Protein AF-0000000079912144 (afdb_homodimer)

Sequence (250 aa):
MKKFLPALVVDVVLVVVFCAIGRRSHDEATALTGLAITAWPFLSGLAVGWVATVALYRDKFDAALIVPTGLLVWFSTLVVGMLLRVVSGQGTAFSFILVAGTVLAVFLLGWRAVARAVTKVRTPSMKKFLPALVVDVVLVVVFCAIGRRSHDEATALTGLAITAWPFLSGLAVGWVATVALYRDKFDAALIVPTGLLVWFSTLVVGMLLRVVSGQGTAFSFILVAGTVLAVFLLGWRAVARAVTKVRTPS

Organism: NCBI:txid1990687

pLDDT: mean 88.09, std 10.48, range [41.75, 98.5]

Structure (mmCIF, N/CA/C/O backbone):
data_AF-0000000079912144-model_v1
#
loop_
_entity.id
_entity.type
_entity.pdbx_description
1 polymer 'DUF3054 domain-containing protein'
#
loop_
_atom_site.group_PDB
_atom_site.id
_atom_site.type_symbol
_atom_site.label_atom_id
_atom_site.label_alt_id
_atom_site.label_comp_id
_atom_site.label_asym_id
_atom_site.label_entity_id
_atom_site.label_seq_id
_atom_site.pdbx_PDB_ins_code
_atom_site.Cartn_x
_atom_site.Cartn_y
_atom_site.Cartn_z
_atom_site.occupancy
_atom_site.B_iso_or_equiv
_atom_site.auth_seq_id
_atom_site.auth_comp_id
_atom_site.auth_asym_id
_atom_site.auth_atom_id
_atom_site.pdbx_PDB_model_num
ATOM 1 N N . MET A 1 1 ? -16.703 37.125 1.871 1 41.75 1 MET A N 1
ATOM 2 C CA . MET A 1 1 ? -16.703 35.906 2.66 1 41.75 1 MET A CA 1
ATOM 3 C C . MET A 1 1 ? -15.445 35.094 2.418 1 41.75 1 MET A C 1
ATOM 5 O O . MET A 1 1 ? -14.688 34.812 3.354 1 41.75 1 MET A O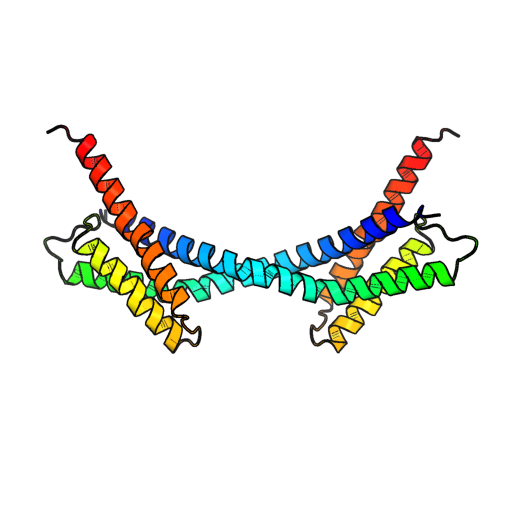 1
ATOM 9 N N . LYS A 1 2 ? -15.289 33.938 1.286 1 59 2 LYS A N 1
ATOM 10 C CA . LYS A 1 2 ? -14.75 32.594 1.516 1 59 2 LYS A CA 1
ATOM 11 C C . LYS A 1 2 ? -13.242 32.562 1.244 1 59 2 LYS A C 1
ATOM 13 O O . LYS A 1 2 ? -12.805 32.062 0.211 1 59 2 LYS A O 1
ATOM 18 N N . LYS A 1 3 ? -12.641 33.688 1.616 1 75.81 3 LYS A N 1
ATOM 19 C CA . LYS A 1 3 ? -11.258 34.062 1.374 1 75.81 3 LYS A CA 1
ATOM 20 C C . LYS A 1 3 ? -10.289 33.062 2.02 1 75.81 3 LYS A C 1
ATOM 22 O O . LYS A 1 3 ? -9.125 33 1.631 1 75.81 3 LYS A O 1
ATOM 27 N N . PHE A 1 4 ? -10.82 32.375 3.008 1 87.81 4 PHE A N 1
ATOM 28 C CA . PHE A 1 4 ? -9.898 31.5 3.732 1 87.81 4 PHE A CA 1
ATOM 29 C C . PHE A 1 4 ? -9.984 30.062 3.223 1 87.81 4 PHE A C 1
ATOM 31 O O . PHE A 1 4 ? -9.141 29.234 3.545 1 87.81 4 PHE A O 1
ATOM 38 N N . LEU A 1 5 ? -11.008 29.75 2.352 1 85.06 5 LEU A N 1
ATOM 39 C CA . LEU A 1 5 ? -11.281 28.391 1.9 1 85.06 5 LEU A CA 1
ATOM 40 C C . LEU A 1 5 ? -10.07 27.797 1.191 1 85.06 5 LEU A C 1
ATOM 42 O O . LEU A 1 5 ? -9.703 26.656 1.438 1 85.06 5 LEU A O 1
ATOM 46 N N . PRO A 1 6 ? -9.383 28.562 0.316 1 84.88 6 PRO A N 1
ATOM 47 C CA . PRO A 1 6 ? -8.195 27.984 -0.326 1 84.88 6 PRO A CA 1
ATOM 48 C C . PRO A 1 6 ? -7.117 27.594 0.678 1 84.88 6 PRO A C 1
ATOM 50 O O . PRO A 1 6 ? -6.48 26.547 0.521 1 84.88 6 PRO A O 1
ATOM 53 N N . ALA A 1 7 ? -6.91 28.391 1.647 1 90.38 7 ALA A N 1
ATOM 54 C CA . ALA A 1 7 ? -5.922 28.078 2.68 1 90.38 7 ALA A CA 1
ATOM 55 C C . ALA A 1 7 ? -6.297 26.812 3.438 1 90.38 7 ALA A C 1
ATOM 57 O O . ALA A 1 7 ? -5.438 25.984 3.742 1 90.38 7 ALA A O 1
ATOM 58 N N . LEU A 1 8 ? -7.598 26.672 3.729 1 89.44 8 LEU A N 1
ATOM 59 C CA . LEU A 1 8 ? -8.086 25.484 4.414 1 89.44 8 LEU A CA 1
ATOM 60 C C . LEU A 1 8 ? -7.875 24.234 3.557 1 89.44 8 LEU A C 1
ATOM 62 O O . LEU A 1 8 ? -7.422 23.203 4.055 1 89.44 8 LEU A O 1
ATOM 66 N N . VAL A 1 9 ? -8.18 24.344 2.301 1 86.81 9 VAL A N 1
ATOM 67 C CA . VAL A 1 9 ? -8.023 23.234 1.372 1 86.81 9 VAL A CA 1
ATOM 68 C C . VAL A 1 9 ? -6.555 22.844 1.27 1 86.81 9 VAL A C 1
ATOM 70 O O . VAL A 1 9 ? -6.219 21.656 1.289 1 86.81 9 VAL A O 1
ATOM 73 N N . VAL A 1 10 ? -5.621 23.828 1.191 1 89.38 10 VAL A N 1
ATOM 74 C CA . VAL A 1 10 ? -4.188 23.547 1.117 1 89.38 10 VAL A CA 1
ATOM 75 C C . VAL A 1 10 ? -3.734 22.828 2.381 1 89.38 10 VAL A C 1
ATOM 77 O O . VAL A 1 10 ? -3.006 21.828 2.303 1 89.38 10 VAL A O 1
ATOM 80 N N . ASP A 1 11 ? -4.207 23.297 3.518 1 95.06 11 ASP A N 1
ATOM 81 C CA . ASP A 1 11 ? -3.852 22.641 4.773 1 95.06 11 ASP A CA 1
ATOM 82 C C . ASP A 1 11 ? -4.328 21.203 4.797 1 95.06 11 ASP A C 1
ATOM 84 O O . ASP A 1 11 ? -3.576 20.297 5.176 1 95.06 11 ASP A O 1
ATOM 88 N N . VAL A 1 12 ? -5.617 20.906 4.336 1 93.38 12 VAL A N 1
ATOM 89 C CA . VAL A 1 12 ? -6.191 19.562 4.344 1 93.38 12 VAL A CA 1
ATOM 90 C C . VAL A 1 12 ? -5.395 18.656 3.406 1 93.38 12 VAL A C 1
ATOM 92 O O . VAL A 1 12 ? -5.016 17.547 3.781 1 93.38 12 VAL A O 1
ATOM 95 N N . VAL A 1 13 ? -5.055 19.109 2.242 1 91.31 13 VAL A N 1
ATOM 96 C CA . VAL A 1 13 ? -4.324 18.344 1.247 1 91.31 13 VAL A CA 1
ATOM 97 C C . VAL A 1 13 ? -2.93 18 1.773 1 91.31 13 VAL A C 1
ATOM 99 O O . VAL A 1 13 ? -2.475 16.859 1.659 1 91.31 13 VAL A O 1
ATOM 102 N N . LEU A 1 14 ? -2.254 18.969 2.424 1 94 14 LEU A N 1
ATOM 103 C CA . LEU A 1 14 ? -0.891 18.766 2.9 1 94 14 LEU A CA 1
ATOM 104 C C . LEU A 1 14 ? -0.865 17.797 4.074 1 94 14 LEU A C 1
ATOM 106 O O . LEU A 1 14 ? 0.07 17 4.203 1 94 14 LEU A O 1
ATOM 110 N N . VAL A 1 15 ? -1.905 17.828 4.883 1 95.69 15 VAL A N 1
ATOM 111 C CA . VAL A 1 15 ? -1.995 16.859 5.977 1 95.69 15 VAL A CA 1
ATOM 112 C C . VAL A 1 15 ? -2.246 15.469 5.414 1 95.69 15 VAL A C 1
ATOM 114 O O . VAL A 1 15 ? -1.659 14.492 5.879 1 95.69 15 VAL A O 1
ATOM 117 N N . VAL A 1 16 ? -3.117 15.367 4.371 1 90.69 16 VAL A N 1
ATOM 118 C CA . VAL A 1 16 ? -3.385 14.078 3.742 1 90.69 16 VAL A CA 1
ATOM 119 C C . VAL A 1 16 ? -2.121 13.562 3.055 1 90.69 16 VAL A C 1
ATOM 121 O O . VAL A 1 16 ? -1.796 12.383 3.141 1 90.69 16 VAL A O 1
ATOM 124 N N . VAL A 1 17 ? -1.327 14.469 2.443 1 87.44 17 VAL A N 1
ATOM 125 C CA . VAL A 1 17 ? -0.074 14.102 1.794 1 87.44 17 VAL A CA 1
ATOM 126 C C . VAL A 1 17 ? 0.925 13.609 2.84 1 87.44 17 VAL A C 1
ATOM 128 O O . VAL A 1 17 ? 1.619 12.609 2.623 1 87.44 17 VAL A O 1
ATOM 131 N N . PHE A 1 18 ? 1.005 14.289 3.955 1 94.06 18 PHE A N 1
ATOM 132 C CA . PHE A 1 18 ? 1.841 13.867 5.07 1 94.06 18 PHE A CA 1
ATOM 133 C C . PHE A 1 18 ? 1.492 12.445 5.496 1 94.06 18 PHE A C 1
ATOM 135 O O . PHE A 1 18 ? 2.379 11.602 5.645 1 94.06 18 PHE A O 1
ATOM 142 N N . CYS A 1 19 ? 0.147 12.18 5.66 1 92.12 19 CYS A N 1
ATOM 143 C CA . CYS A 1 19 ? -0.299 10.867 6.109 1 92.12 19 CYS A CA 1
ATOM 144 C C . CYS A 1 19 ? -0.033 9.805 5.043 1 92.12 19 CYS A C 1
ATOM 146 O O . CYS A 1 19 ? 0.352 8.68 5.367 1 92.12 19 CYS A O 1
ATOM 148 N N . ALA A 1 20 ? -0.217 10.188 3.777 1 86.06 20 ALA A N 1
ATOM 149 C CA . ALA A 1 20 ? 0.012 9.258 2.67 1 86.06 20 ALA A CA 1
ATOM 150 C C . ALA A 1 20 ? 1.486 8.883 2.566 1 86.06 20 ALA A C 1
ATOM 152 O O . ALA A 1 20 ? 1.823 7.703 2.424 1 86.06 20 ALA A O 1
ATOM 153 N N . ILE A 1 21 ? 2.414 9.914 2.688 1 83.06 21 ILE A N 1
ATOM 154 C CA . ILE A 1 21 ? 3.854 9.68 2.619 1 83.06 21 ILE A CA 1
ATOM 155 C C . ILE A 1 21 ? 4.297 8.836 3.812 1 83.06 21 ILE A C 1
ATOM 157 O O . ILE A 1 21 ? 5.09 7.906 3.662 1 83.06 21 ILE A O 1
ATOM 161 N N . GLY A 1 22 ? 3.807 9.266 4.949 1 82.5 22 GLY A N 1
ATOM 162 C CA . GLY A 1 22 ? 4.129 8.492 6.137 1 82.5 22 GLY A CA 1
ATOM 163 C C . GLY A 1 22 ? 3.736 7.031 6.031 1 82.5 22 GLY A C 1
ATOM 164 O O . GLY A 1 22 ? 4.52 6.145 6.371 1 82.5 22 GLY A O 1
ATOM 165 N N . ARG A 1 23 ? 2.525 6.758 5.484 1 80.12 23 ARG A N 1
ATOM 166 C CA . ARG A 1 23 ? 2.02 5.395 5.34 1 80.12 23 ARG A CA 1
ATOM 167 C C . ARG A 1 23 ? 2.803 4.629 4.277 1 80.12 23 ARG A C 1
ATOM 169 O O . ARG A 1 23 ? 3.1 3.443 4.453 1 80.12 23 ARG A O 1
ATOM 176 N N . ARG A 1 24 ? 3.127 5.344 3.188 1 71.44 24 ARG A N 1
ATOM 177 C CA . ARG A 1 24 ? 3.836 4.688 2.096 1 71.44 24 ARG A CA 1
ATOM 178 C C . ARG A 1 24 ? 5.172 4.125 2.568 1 71.44 24 ARG A C 1
ATOM 180 O O . ARG A 1 24 ? 5.551 3.014 2.197 1 71.44 24 ARG A O 1
ATOM 187 N N . SER A 1 25 ? 5.844 4.934 3.301 1 71 25 SER A N 1
ATOM 188 C CA . SER A 1 25 ? 7.113 4.449 3.832 1 71 25 SER A CA 1
ATOM 189 C C . SER A 1 25 ? 6.914 3.199 4.688 1 71 25 SER A C 1
ATOM 191 O O . SER A 1 25 ? 7.672 2.234 4.57 1 71 25 SER A O 1
ATOM 193 N N . HIS A 1 26 ? 5.895 3.27 5.41 1 67.94 26 HIS A N 1
ATOM 194 C CA . HIS A 1 26 ? 5.59 2.135 6.273 1 67.94 26 HIS A CA 1
ATOM 195 C C . HIS A 1 26 ? 4.906 1.017 5.496 1 67.94 26 HIS A C 1
ATOM 197 O O . HIS A 1 26 ? 5.184 -0.164 5.723 1 67.94 26 HIS A O 1
ATOM 203 N N . ASP A 1 27 ? 4.027 1.464 4.668 1 65.06 27 ASP A N 1
ATOM 204 C CA . ASP A 1 27 ? 3.279 0.513 3.852 1 65.06 27 ASP A CA 1
ATOM 205 C C . ASP A 1 27 ? 4.211 -0.265 2.924 1 65.06 27 ASP A C 1
ATOM 207 O O . ASP A 1 27 ? 4.016 -1.462 2.703 1 65.06 27 ASP A O 1
ATOM 211 N N . GLU A 1 28 ? 5.266 0.61 2.498 1 62.5 28 GLU A N 1
ATOM 212 C CA . GLU A 1 28 ? 6.195 -0.089 1.612 1 62.5 28 GLU A CA 1
ATOM 213 C C . GLU A 1 28 ? 6.816 -1.296 2.307 1 62.5 28 GLU A C 1
ATOM 215 O O . GLU A 1 28 ? 6.965 -2.359 1.702 1 62.5 28 GLU A O 1
ATOM 220 N N . ALA A 1 29 ? 7.234 -1.174 3.484 1 63.34 29 ALA A N 1
ATOM 221 C CA . ALA A 1 29 ? 7.789 -2.299 4.234 1 63.34 29 ALA A CA 1
ATOM 222 C C . ALA A 1 29 ? 6.742 -3.391 4.438 1 63.34 29 ALA A C 1
ATOM 224 O O . ALA A 1 29 ? 7.031 -4.578 4.27 1 63.34 29 ALA A O 1
ATOM 225 N N . THR A 1 30 ? 5.582 -2.908 4.766 1 67.94 30 THR A N 1
ATOM 226 C CA . THR A 1 30 ? 4.473 -3.83 4.98 1 67.94 30 THR A CA 1
ATOM 227 C C . THR A 1 30 ? 4.027 -4.457 3.664 1 67.94 30 THR A C 1
ATOM 229 O O . THR A 1 30 ? 3.664 -5.633 3.621 1 67.94 30 THR A O 1
ATOM 232 N N . ALA A 1 31 ? 4.25 -3.648 2.627 1 72.31 31 ALA A N 1
ATOM 233 C CA . ALA A 1 31 ? 3.871 -4.148 1.308 1 72.31 31 ALA A CA 1
ATOM 234 C C . ALA A 1 31 ? 4.758 -5.316 0.889 1 72.31 31 ALA A C 1
ATOM 236 O O . ALA A 1 31 ? 4.266 -6.32 0.362 1 72.31 31 ALA A O 1
ATOM 237 N N . LEU A 1 32 ? 6.098 -5.18 1.166 1 73 32 LEU A N 1
ATOM 238 C CA . LEU A 1 32 ? 7.02 -6.25 0.797 1 73 32 LEU A CA 1
ATOM 239 C C . LEU A 1 32 ? 6.773 -7.496 1.641 1 73 32 LEU A C 1
ATOM 241 O O . LEU A 1 32 ? 6.801 -8.617 1.123 1 73 32 LEU A O 1
ATOM 245 N N . THR A 1 33 ? 6.594 -7.305 2.904 1 79.12 33 THR A N 1
ATOM 246 C CA . THR A 1 33 ? 6.297 -8.422 3.791 1 79.12 33 THR A CA 1
ATOM 247 C C . THR A 1 33 ? 4.973 -9.078 3.408 1 79.12 33 THR A C 1
ATOM 249 O O . THR A 1 33 ? 4.867 -10.305 3.365 1 79.12 33 THR A O 1
ATOM 252 N N . GLY A 1 34 ? 3.963 -8.195 3.145 1 82.81 34 GLY A N 1
ATOM 253 C CA . GLY A 1 34 ? 2.678 -8.711 2.705 1 82.81 34 GLY A CA 1
ATOM 254 C C . GLY A 1 34 ? 2.76 -9.492 1.407 1 82.81 34 GLY A C 1
ATOM 255 O O . GLY A 1 34 ? 2.115 -10.531 1.259 1 82.81 34 GLY A O 1
ATOM 256 N N . LEU A 1 35 ? 3.592 -9.008 0.514 1 84.19 35 LEU A N 1
ATOM 257 C CA . LEU A 1 35 ? 3.779 -9.719 -0.746 1 84.19 35 LEU A CA 1
ATOM 258 C C . LEU A 1 35 ? 4.438 -11.07 -0.512 1 84.19 35 LEU A C 1
ATOM 260 O O . LEU A 1 35 ? 4.031 -12.078 -1.1 1 84.19 35 LEU A O 1
ATOM 264 N N . ALA A 1 36 ? 5.465 -11.094 0.323 1 85.75 36 ALA A N 1
ATOM 265 C CA . ALA A 1 36 ? 6.156 -12.344 0.635 1 85.75 36 ALA A CA 1
ATOM 266 C C . ALA A 1 36 ? 5.207 -13.352 1.278 1 85.75 36 ALA A C 1
ATOM 268 O O . ALA A 1 36 ? 5.242 -14.539 0.955 1 85.75 36 ALA A O 1
ATOM 269 N N . ILE A 1 37 ? 4.273 -12.844 2.1 1 87.5 37 ILE A N 1
ATOM 270 C CA . ILE A 1 37 ? 3.311 -13.688 2.797 1 87.5 37 ILE A CA 1
ATOM 271 C C . ILE A 1 37 ? 2.289 -14.234 1.804 1 87.5 37 ILE A C 1
ATOM 273 O O . ILE A 1 37 ? 1.906 -15.406 1.878 1 87.5 37 ILE A O 1
ATOM 277 N N . THR A 1 38 ? 1.908 -13.445 0.888 1 88.94 38 THR A N 1
ATOM 278 C CA . THR A 1 38 ? 0.937 -13.859 -0.118 1 88.94 38 THR A CA 1
ATOM 279 C C . THR A 1 38 ? 1.571 -14.82 -1.121 1 88.94 38 THR A C 1
ATOM 281 O O . THR A 1 38 ? 0.936 -15.781 -1.558 1 88.94 38 THR A O 1
ATOM 284 N N . ALA A 1 39 ? 2.85 -14.594 -1.384 1 91.31 39 ALA A N 1
ATOM 285 C CA . ALA A 1 39 ? 3.48 -15.273 -2.51 1 91.31 39 ALA A CA 1
ATOM 286 C C . ALA A 1 39 ? 4.008 -16.641 -2.094 1 91.31 39 ALA A C 1
ATOM 288 O O . ALA A 1 39 ? 4.043 -17.578 -2.904 1 91.31 39 ALA A O 1
ATOM 289 N N . TRP A 1 40 ? 4.398 -16.797 -0.812 1 92.44 40 TRP A N 1
ATOM 290 C CA . TRP A 1 40 ? 5.156 -17.984 -0.459 1 92.44 40 TRP A CA 1
ATOM 291 C C . TRP A 1 40 ? 4.312 -19.25 -0.655 1 92.44 40 TRP A C 1
ATOM 293 O O . TRP A 1 40 ? 4.82 -20.281 -1.106 1 92.44 40 TRP A O 1
ATOM 303 N N . PRO A 1 41 ? 3 -19.281 -0.381 1 94.12 41 PRO A N 1
ATOM 304 C CA . PRO A 1 41 ? 2.227 -20.5 -0.642 1 94.12 41 PRO A CA 1
ATOM 305 C C . PRO A 1 41 ? 2.219 -20.891 -2.117 1 94.12 41 PRO A C 1
ATOM 307 O O . PRO A 1 41 ? 2.42 -22.062 -2.453 1 94.12 41 PRO A O 1
ATOM 310 N N . PHE A 1 42 ? 2.039 -19.938 -2.963 1 96.06 42 PHE A N 1
ATOM 311 C CA . PHE A 1 42 ? 1.951 -20.188 -4.395 1 96.06 42 PHE A CA 1
ATOM 312 C C . PHE A 1 42 ? 3.32 -20.531 -4.969 1 96.06 42 PHE A C 1
ATOM 314 O O . PHE A 1 42 ? 3.43 -21.359 -5.879 1 96.06 42 PHE A O 1
ATOM 321 N N . LEU A 1 43 ? 4.383 -19.906 -4.434 1 95.94 43 LEU A N 1
ATOM 322 C CA . LEU A 1 43 ? 5.734 -20.25 -4.863 1 95.94 43 LEU A CA 1
ATOM 323 C C . LEU A 1 43 ? 6.102 -21.672 -4.438 1 95.94 43 LEU A C 1
ATOM 325 O O . LEU A 1 43 ? 6.793 -22.391 -5.168 1 95.94 43 LEU A O 1
ATOM 329 N N . SER A 1 44 ? 5.656 -22.078 -3.246 1 95.69 44 SER A N 1
ATOM 330 C CA . SER A 1 44 ? 5.828 -23.469 -2.812 1 95.69 44 SER A CA 1
ATOM 331 C C . SER A 1 44 ? 5.098 -24.422 -3.738 1 95.69 44 SER A C 1
ATOM 333 O O . SER A 1 44 ? 5.641 -25.469 -4.117 1 95.69 44 SER A O 1
ATOM 335 N N . GLY A 1 45 ? 3.844 -24.047 -4.094 1 97.81 45 GLY A N 1
ATOM 336 C CA . GLY A 1 45 ? 3.096 -24.875 -5.035 1 97.81 45 GLY A CA 1
ATOM 337 C C . GLY A 1 45 ? 3.762 -24.969 -6.398 1 97.81 45 GLY A C 1
ATOM 338 O O . GLY A 1 45 ? 3.758 -26.031 -7.02 1 97.81 45 GLY A O 1
ATOM 339 N N . LEU A 1 46 ? 4.281 -23.891 -6.832 1 97.12 46 LEU A N 1
ATOM 340 C CA . LEU A 1 46 ? 5.047 -23.844 -8.078 1 97.12 46 LEU A CA 1
ATOM 341 C C . LEU A 1 46 ? 6.238 -24.797 -8.008 1 97.12 46 LEU A C 1
ATOM 343 O O . LEU A 1 46 ? 6.477 -25.578 -8.938 1 97.12 46 LEU A O 1
ATOM 347 N N . ALA A 1 47 ? 7.004 -24.781 -6.867 1 94.69 47 ALA A N 1
ATOM 348 C CA . ALA A 1 47 ? 8.172 -25.641 -6.672 1 94.69 47 ALA A CA 1
ATOM 349 C C . ALA A 1 47 ? 7.773 -27.109 -6.703 1 94.69 47 ALA A C 1
ATOM 351 O O . ALA A 1 47 ? 8.43 -27.922 -7.359 1 94.69 47 ALA A O 1
ATOM 352 N N . VAL A 1 48 ? 6.676 -27.422 -6.059 1 95.75 48 VAL A N 1
ATOM 353 C CA . VAL A 1 48 ? 6.172 -28.797 -6.039 1 95.75 48 VAL A CA 1
ATOM 354 C C . VAL A 1 48 ? 5.809 -29.234 -7.453 1 95.75 48 VAL A C 1
ATOM 356 O O . VAL A 1 48 ? 6.121 -30.344 -7.863 1 95.75 48 VAL A O 1
ATOM 359 N N . GLY A 1 49 ? 5.137 -28.328 -8.211 1 96.62 49 GLY A N 1
ATOM 360 C CA . GLY A 1 49 ? 4.77 -28.641 -9.578 1 96.62 49 GLY A CA 1
ATOM 361 C C . GLY A 1 49 ? 5.965 -28.891 -10.477 1 96.62 49 GLY A C 1
ATOM 362 O O . GLY A 1 49 ? 5.965 -29.844 -11.266 1 96.62 49 GLY A O 1
ATOM 363 N N . TRP A 1 50 ? 6.93 -28.094 -10.359 1 94.88 50 TRP A N 1
ATOM 364 C CA . TRP A 1 50 ? 8.156 -28.25 -11.133 1 94.88 50 TRP A CA 1
ATOM 365 C C . TRP A 1 50 ? 8.867 -29.547 -10.766 1 94.88 50 TRP A C 1
ATOM 367 O O . TRP A 1 50 ? 9.281 -30.312 -11.648 1 94.88 50 TRP A O 1
ATOM 377 N N . VAL A 1 51 ? 9.008 -29.844 -9.477 1 94 51 VAL A N 1
ATOM 378 C CA . VAL A 1 51 ? 9.672 -31.062 -9.016 1 94 51 VAL A CA 1
ATOM 379 C C . VAL A 1 51 ? 8.891 -32.281 -9.477 1 94 51 VAL A C 1
ATOM 381 O O . VAL A 1 51 ? 9.484 -33.281 -9.938 1 94 51 VAL A O 1
ATOM 384 N N . ALA A 1 52 ? 7.559 -32.219 -9.375 1 94.5 52 ALA A N 1
ATOM 385 C CA . ALA A 1 52 ? 6.711 -33.312 -9.82 1 94.5 52 ALA A CA 1
ATOM 386 C C . ALA A 1 52 ? 6.871 -33.562 -11.32 1 94.5 52 ALA A C 1
ATOM 388 O O . ALA A 1 52 ? 6.957 -34.719 -11.758 1 94.5 52 ALA A O 1
ATOM 389 N N . THR A 1 53 ? 6.875 -32.469 -12.055 1 94.06 53 THR A N 1
ATOM 390 C CA . THR A 1 53 ? 6.988 -32.625 -13.508 1 94.06 53 THR A CA 1
ATOM 391 C C . THR A 1 53 ? 8.328 -33.219 -13.891 1 94.06 53 THR A C 1
ATOM 393 O O . THR A 1 53 ? 8.391 -34.125 -14.734 1 94.06 53 THR A O 1
ATOM 396 N N . VAL A 1 54 ? 9.445 -32.812 -13.242 1 92.25 54 VAL A N 1
ATOM 397 C CA . VAL A 1 54 ? 10.773 -33.344 -13.523 1 92.25 54 VAL A CA 1
ATOM 398 C C . VAL A 1 54 ? 10.852 -34.812 -13.102 1 92.25 54 VAL A C 1
ATOM 400 O O . VAL A 1 54 ? 11.414 -35.625 -13.82 1 92.25 54 VAL A O 1
ATOM 403 N N . ALA A 1 55 ? 10.234 -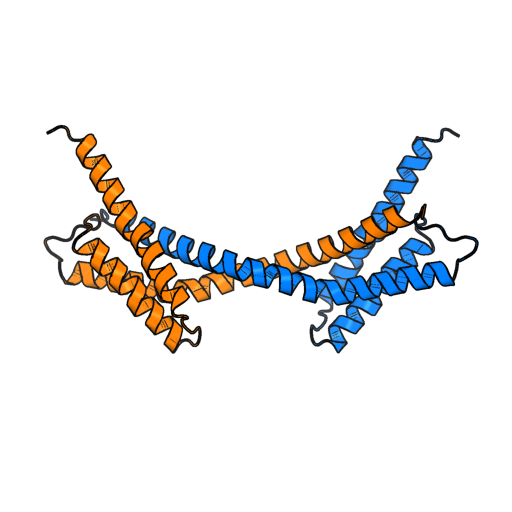35.125 -12.039 1 93.12 55 ALA A N 1
ATOM 404 C CA . ALA A 1 55 ? 10.258 -36.5 -11.516 1 93.12 55 ALA A CA 1
ATOM 405 C C . ALA A 1 55 ? 9.453 -37.438 -12.406 1 93.12 55 ALA A C 1
ATOM 407 O O . ALA A 1 55 ? 9.867 -38.562 -12.648 1 93.12 55 ALA A O 1
ATOM 408 N N . LEU A 1 56 ? 8.375 -36.969 -12.906 1 92.75 56 LEU A N 1
ATOM 409 C CA . LEU A 1 56 ? 7.445 -37.781 -13.656 1 92.75 56 LEU A CA 1
ATOM 410 C C . LEU A 1 56 ? 7.887 -37.906 -15.117 1 92.75 56 LEU A C 1
ATOM 412 O O . LEU A 1 56 ? 7.633 -38.938 -15.758 1 92.75 56 LEU A O 1
ATOM 416 N N . TYR A 1 57 ? 8.492 -36.906 -15.57 1 90.12 57 TYR A N 1
ATOM 417 C CA . TYR A 1 57 ? 8.82 -36.906 -16.984 1 90.12 57 TYR A CA 1
ATOM 418 C C . TYR A 1 57 ? 10.32 -36.719 -17.203 1 90.12 57 TYR A C 1
ATOM 420 O O . TYR A 1 57 ? 10.742 -36.094 -18.172 1 90.12 57 TYR A O 1
ATOM 428 N N . ARG A 1 58 ? 11.141 -37.281 -16.469 1 85.38 58 ARG A N 1
ATOM 429 C CA . ARG A 1 58 ? 12.586 -37.125 -16.391 1 85.38 58 ARG A CA 1
ATOM 430 C C . ARG A 1 58 ? 13.227 -37.219 -17.766 1 85.38 58 ARG A C 1
ATOM 432 O O . ARG A 1 58 ? 13.977 -36.312 -18.172 1 85.38 58 ARG A O 1
ATOM 439 N N . ASP A 1 59 ? 12.953 -38.25 -18.547 1 88.38 59 ASP A N 1
ATOM 440 C CA . ASP A 1 59 ? 13.641 -38.5 -19.797 1 88.38 59 ASP A CA 1
ATOM 441 C C . ASP A 1 59 ? 13.07 -37.656 -20.922 1 88.38 59 ASP A C 1
ATOM 443 O O . ASP A 1 59 ? 13.742 -37.406 -21.938 1 88.38 59 ASP A O 1
ATOM 447 N N . LYS A 1 60 ? 11.852 -37.188 -20.766 1 90.06 60 LYS A N 1
ATOM 448 C CA . LYS A 1 60 ? 11.195 -36.406 -21.812 1 90.06 60 LYS A CA 1
ATOM 449 C C . LYS A 1 60 ? 10.766 -35.031 -21.281 1 90.06 60 LYS A C 1
ATOM 451 O O . LYS A 1 60 ? 9.766 -34.5 -21.75 1 90.06 60 LYS A O 1
ATOM 456 N N . PHE A 1 61 ? 11.461 -34.625 -20.297 1 90 61 PHE A N 1
ATOM 457 C CA . PHE A 1 61 ? 11.062 -33.375 -19.672 1 90 61 PHE A CA 1
ATOM 458 C C . PHE A 1 61 ? 11.273 -32.188 -20.625 1 90 61 PHE A C 1
ATOM 460 O O . PHE A 1 61 ? 12.344 -32.062 -21.219 1 90 61 PHE A O 1
ATOM 467 N N . ASP A 1 62 ? 10.18 -31.422 -20.781 1 91.19 62 ASP A N 1
ATOM 468 C CA . ASP A 1 62 ? 10.195 -30.172 -21.531 1 91.19 62 ASP A CA 1
ATOM 469 C C . ASP A 1 62 ? 9.438 -29.062 -20.797 1 91.19 62 ASP A C 1
ATOM 471 O O . ASP A 1 62 ? 8.219 -29.141 -20.641 1 91.19 62 ASP A O 1
ATOM 475 N N . ALA A 1 63 ? 10.172 -28.109 -20.391 1 91.94 63 ALA A N 1
ATOM 476 C CA . ALA A 1 63 ? 9.633 -27.047 -19.547 1 91.94 63 ALA A CA 1
ATOM 477 C C . ALA A 1 63 ? 8.68 -26.156 -20.344 1 91.94 63 ALA A C 1
ATOM 479 O O . ALA A 1 63 ? 7.875 -25.422 -19.75 1 91.94 63 ALA A O 1
ATOM 480 N N . ALA A 1 64 ? 8.719 -26.219 -21.547 1 91.56 64 ALA A N 1
ATOM 481 C CA . ALA A 1 64 ? 7.961 -25.297 -22.391 1 91.56 64 ALA A CA 1
ATOM 482 C C . ALA A 1 64 ? 6.66 -25.938 -22.875 1 91.56 64 ALA A C 1
ATOM 484 O O . ALA A 1 64 ? 5.832 -25.266 -23.5 1 91.56 64 ALA A O 1
ATOM 485 N N . LEU A 1 65 ? 6.48 -27.156 -22.594 1 93.06 65 LEU A N 1
ATOM 486 C CA . LEU A 1 65 ? 5.266 -27.844 -23.016 1 93.06 65 LEU A CA 1
ATOM 487 C C . LEU A 1 65 ? 4.074 -27.406 -22.172 1 93.06 65 LEU A C 1
ATOM 489 O O . LEU A 1 65 ? 4.195 -27.219 -20.953 1 93.06 65 LEU A O 1
ATOM 493 N N . ILE A 1 66 ? 2.963 -27.25 -22.859 1 95.44 66 ILE A N 1
ATOM 494 C CA . ILE A 1 66 ? 1.717 -26.984 -22.141 1 95.44 66 ILE A CA 1
ATOM 495 C C . ILE A 1 66 ? 1.254 -28.25 -21.438 1 95.44 66 ILE A C 1
ATOM 497 O O . ILE A 1 66 ? 0.898 -28.219 -20.25 1 95.44 66 ILE A O 1
ATOM 501 N N . VAL A 1 67 ? 1.26 -29.281 -22.203 1 95.44 67 VAL A N 1
ATOM 502 C CA . VAL A 1 67 ? 0.961 -30.594 -21.641 1 95.44 67 VAL A CA 1
ATOM 503 C C . VAL A 1 67 ? 2.203 -31.484 -21.719 1 95.44 67 VAL A C 1
ATOM 505 O O . VAL A 1 67 ? 2.781 -31.656 -22.797 1 95.44 67 VAL A O 1
ATOM 508 N N . PRO A 1 68 ? 2.584 -31.969 -20.609 1 95.62 68 PRO A N 1
ATOM 509 C CA . PRO A 1 68 ? 1.988 -32.031 -19.266 1 95.62 68 PRO A CA 1
ATOM 510 C C . PRO A 1 68 ? 2.506 -30.953 -18.344 1 95.62 68 PRO A C 1
ATOM 512 O O . PRO A 1 68 ? 1.906 -30.688 -17.297 1 95.62 68 PRO A O 1
ATOM 515 N N . THR A 1 69 ? 3.535 -30.312 -18.781 1 94.44 69 THR A N 1
ATOM 516 C CA . THR A 1 69 ? 4.301 -29.484 -17.859 1 94.44 69 THR A CA 1
ATOM 517 C C . THR A 1 69 ? 3.459 -28.312 -17.359 1 94.44 69 THR A C 1
ATOM 519 O O . THR A 1 69 ? 3.279 -28.141 -16.141 1 94.44 69 THR A O 1
ATOM 522 N N . GLY A 1 70 ? 2.902 -27.547 -18.281 1 96.94 70 GLY A N 1
ATOM 523 C CA . GLY A 1 70 ? 2.104 -26.391 -17.906 1 96.94 70 GLY A CA 1
ATOM 524 C C . GLY A 1 70 ? 0.911 -26.75 -17.031 1 96.94 70 GLY A C 1
ATOM 525 O O . GLY A 1 70 ? 0.622 -26.062 -16.062 1 96.94 70 GLY A O 1
ATOM 526 N N . LEU A 1 71 ? 0.283 -27.781 -17.438 1 97.69 71 LEU A N 1
ATOM 527 C CA . LEU A 1 71 ? -0.917 -28.188 -16.703 1 97.69 71 LEU A CA 1
ATOM 528 C C . LEU A 1 71 ? -0.574 -28.641 -15.297 1 97.69 71 LEU A C 1
ATOM 530 O O . LEU A 1 71 ? -1.273 -28.297 -14.344 1 97.69 71 LEU A O 1
ATOM 534 N N . LEU A 1 72 ? 0.472 -29.422 -15.125 1 96.88 72 LEU A N 1
ATOM 535 C CA . LEU A 1 72 ? 0.888 -29.906 -13.812 1 96.88 72 LEU A CA 1
ATOM 536 C C . LEU A 1 72 ? 1.369 -28.75 -12.938 1 96.88 72 LEU A C 1
ATOM 538 O O . LEU A 1 72 ? 1.034 -28.688 -11.75 1 96.88 72 LEU A O 1
ATOM 542 N N . VAL A 1 73 ? 2.094 -27.938 -13.508 1 97.19 73 VAL A N 1
ATOM 543 C CA . VAL A 1 73 ? 2.625 -26.781 -12.789 1 97.19 73 VAL A CA 1
ATOM 544 C C . VAL A 1 73 ? 1.482 -25.859 -12.367 1 97.19 73 VAL A C 1
ATOM 546 O O . VAL A 1 73 ? 1.441 -25.391 -11.227 1 97.19 73 VAL A O 1
ATOM 549 N N . TRP A 1 74 ? 0.521 -25.656 -13.281 1 98.44 74 TRP A N 1
ATOM 550 C CA . TRP A 1 74 ? -0.635 -24.812 -12.992 1 98.44 74 TRP A CA 1
ATOM 551 C C . TRP A 1 74 ? -1.479 -25.406 -11.875 1 98.44 74 TRP A C 1
ATOM 553 O O . TRP A 1 74 ? -1.807 -24.719 -10.906 1 98.44 74 TRP A O 1
ATOM 563 N N . PHE A 1 75 ? -1.77 -26.641 -12.086 1 98.25 75 PHE A N 1
ATOM 564 C CA . PHE A 1 75 ? -2.613 -27.328 -11.109 1 98.25 75 PHE A CA 1
ATOM 565 C C . PHE A 1 75 ? -1.949 -27.344 -9.742 1 98.25 75 PHE A C 1
ATOM 567 O O . PHE A 1 75 ? -2.594 -27.062 -8.727 1 98.25 75 PHE A O 1
ATOM 574 N N . SER A 1 76 ? -0.699 -27.672 -9.664 1 97.94 76 SER A N 1
ATOM 575 C CA . SER A 1 76 ? 0.042 -27.734 -8.414 1 97.94 76 SER A CA 1
ATOM 576 C C . SER A 1 76 ? 0.135 -26.359 -7.754 1 97.94 76 SER A C 1
ATOM 578 O O . SER A 1 76 ? -0.076 -26.219 -6.547 1 97.94 76 SER A O 1
ATOM 580 N N . THR A 1 77 ? 0.423 -25.328 -8.531 1 98.19 77 THR A N 1
ATOM 581 C CA . THR A 1 77 ? 0.535 -23.969 -8.008 1 98.19 77 THR A CA 1
ATOM 582 C C . THR A 1 77 ? -0.78 -23.531 -7.371 1 98.19 77 THR A C 1
ATOM 584 O O . THR A 1 77 ? -0.784 -22.938 -6.293 1 98.19 77 THR A O 1
ATOM 587 N N . LEU A 1 78 ? -1.877 -23.875 -8.031 1 97.56 78 LEU A N 1
ATOM 588 C CA . LEU A 1 78 ? -3.191 -23.484 -7.543 1 97.56 78 LEU A CA 1
ATOM 589 C C . LEU A 1 78 ? -3.582 -24.297 -6.312 1 97.56 78 LEU A C 1
ATOM 591 O O . LEU A 1 78 ? -3.869 -23.734 -5.254 1 97.56 78 LEU A O 1
ATOM 595 N N . VAL A 1 79 ? -3.514 -25.578 -6.422 1 96.75 79 VAL A N 1
ATOM 596 C CA . VAL A 1 79 ? -4.062 -26.469 -5.398 1 96.75 79 VAL A CA 1
ATOM 597 C C . VAL A 1 79 ? -3.18 -26.438 -4.152 1 96.75 79 VAL A C 1
ATOM 599 O O . VAL A 1 79 ? -3.67 -26.203 -3.045 1 96.75 79 VAL A O 1
ATOM 602 N N . VAL A 1 80 ? -1.875 -26.656 -4.293 1 95.31 80 VAL A N 1
ATOM 603 C CA . VAL A 1 80 ? -0.961 -26.625 -3.156 1 95.31 80 VAL A CA 1
ATOM 604 C C . VAL A 1 80 ? -0.925 -25.234 -2.551 1 95.31 80 VAL A C 1
ATOM 606 O O . VAL A 1 80 ? -0.928 -25.078 -1.328 1 95.31 80 VAL A O 1
ATOM 609 N N . GLY A 1 81 ? -0.904 -24.156 -3.457 1 96.12 81 GLY A N 1
ATOM 610 C CA . GLY A 1 81 ? -0.962 -22.781 -2.977 1 96.12 81 GLY A CA 1
ATOM 611 C C . GLY A 1 81 ? -2.189 -22.5 -2.129 1 96.12 81 GLY A C 1
ATOM 612 O O . GLY A 1 81 ? -2.082 -21.922 -1.049 1 96.12 81 GLY A O 1
ATOM 613 N N . MET A 1 82 ? -3.291 -22.984 -2.541 1 95.81 82 MET A N 1
ATOM 614 C CA . MET A 1 82 ? -4.539 -22.766 -1.813 1 95.81 82 MET A CA 1
ATOM 615 C C . MET A 1 82 ? -4.539 -23.531 -0.497 1 95.81 82 MET A C 1
ATOM 617 O O . MET A 1 82 ? -4.973 -23.016 0.532 1 95.81 82 MET A O 1
ATOM 621 N N . LEU A 1 83 ? -4.078 -24.75 -0.508 1 93.62 83 LEU A N 1
ATOM 622 C CA . LEU A 1 83 ? -4.023 -25.547 0.71 1 93.62 83 LEU A CA 1
ATOM 623 C C . LEU A 1 83 ? -3.096 -24.906 1.738 1 93.62 83 LEU A C 1
ATOM 625 O O . LEU A 1 83 ? -3.416 -24.859 2.928 1 93.62 83 LEU A O 1
ATOM 629 N N . LEU A 1 84 ? -2.006 -24.359 1.286 1 91.81 84 LEU A N 1
ATOM 630 C CA . LEU A 1 84 ? -1.047 -23.734 2.188 1 91.81 84 LEU A CA 1
ATOM 631 C C . LEU A 1 84 ? -1.598 -22.422 2.744 1 91.81 84 LEU A C 1
ATOM 633 O O . LEU A 1 84 ? -1.315 -22.062 3.889 1 91.81 84 LEU A O 1
ATOM 637 N N . ARG A 1 85 ? -2.418 -21.766 1.874 1 93.06 85 ARG A N 1
ATOM 638 C CA . ARG A 1 85 ? -3.088 -20.578 2.395 1 93.06 85 ARG A CA 1
ATOM 639 C C . ARG A 1 85 ? -4.016 -20.938 3.553 1 93.06 85 ARG A C 1
ATOM 641 O O . ARG A 1 85 ? -4.031 -20.234 4.574 1 93.06 85 ARG A O 1
ATOM 648 N N . VAL A 1 86 ? -4.719 -22.016 3.412 1 89.44 86 VAL A N 1
ATOM 649 C CA . VAL A 1 86 ? -5.676 -22.438 4.43 1 89.44 86 VAL A CA 1
ATOM 650 C C . VAL A 1 86 ? -4.93 -22.844 5.699 1 89.44 86 VAL A C 1
ATOM 652 O O . VAL A 1 86 ? -5.273 -22.406 6.797 1 89.44 86 VAL A O 1
ATOM 655 N N . VAL A 1 87 ? -3.881 -23.562 5.559 1 89.88 87 VAL A N 1
ATOM 656 C CA . VAL A 1 87 ? -3.174 -24.125 6.707 1 89.88 87 VAL A CA 1
ATOM 657 C C . VAL A 1 87 ? -2.391 -23.016 7.418 1 89.88 87 VAL A C 1
ATOM 659 O O . VAL A 1 87 ? -2.145 -23.094 8.625 1 89.88 87 VAL A O 1
ATOM 662 N N . SER A 1 88 ? -2.045 -22 6.68 1 88.44 88 SER A N 1
ATOM 663 C CA . SER A 1 88 ? -1.288 -20.906 7.27 1 88.44 88 SER A CA 1
ATOM 664 C C . SER A 1 88 ? -2.217 -19.812 7.805 1 88.44 88 SER A C 1
ATOM 666 O O . SER A 1 88 ? -1.759 -18.75 8.227 1 88.44 88 SER A O 1
ATOM 668 N N . GLY A 1 89 ? -3.51 -20.016 7.668 1 88.75 89 GLY A N 1
ATOM 669 C CA . GLY A 1 89 ? -4.469 -19.109 8.281 1 88.75 89 GLY A CA 1
ATOM 670 C C . GLY A 1 89 ? -4.828 -17.938 7.391 1 88.75 89 GLY A C 1
ATOM 671 O O . GLY A 1 89 ? -5.43 -16.969 7.852 1 88.75 89 GLY A O 1
ATOM 672 N N . GLN A 1 90 ? -4.406 -17.938 6.141 1 83.31 90 GLN A N 1
ATOM 673 C CA . GLN A 1 90 ? -4.676 -16.828 5.238 1 83.31 90 GLN A CA 1
ATOM 674 C C . GLN A 1 90 ? -6.066 -16.938 4.621 1 83.31 90 GLN A C 1
ATOM 676 O O . GLN A 1 90 ? -6.617 -15.953 4.133 1 83.31 90 GLN A O 1
ATOM 681 N N . GLY A 1 91 ? -6.699 -18.109 4.68 1 83.94 91 GLY A N 1
ATOM 682 C CA . GLY A 1 91 ? -8.031 -18.328 4.133 1 83.94 91 GLY A CA 1
ATOM 683 C C . GLY A 1 91 ? -8.062 -18.266 2.617 1 83.94 91 GLY A C 1
ATOM 684 O O . GLY A 1 91 ? -7.07 -17.906 1.98 1 83.94 91 GLY A O 1
ATOM 685 N N . THR A 1 92 ? -9.109 -18.828 2.025 1 83.94 92 THR A N 1
ATOM 686 C CA . THR A 1 92 ? -9.359 -18.766 0.589 1 83.94 92 THR A CA 1
ATOM 687 C C . THR A 1 92 ? -10.844 -18.531 0.305 1 83.94 92 THR A C 1
ATOM 689 O O . THR A 1 92 ? -11.703 -19.156 0.914 1 83.94 92 THR A O 1
ATOM 692 N N . ALA A 1 93 ? -11.18 -17.375 -0.232 1 85.75 93 ALA A N 1
ATOM 693 C CA . ALA A 1 93 ? -12.523 -17.156 -0.762 1 85.75 93 ALA A CA 1
ATOM 694 C C . ALA A 1 93 ? -12.703 -17.859 -2.105 1 85.75 93 ALA A C 1
ATOM 696 O O . ALA A 1 93 ? -11.742 -18.016 -2.863 1 85.75 93 ALA A O 1
ATOM 697 N N . PHE A 1 94 ? -13.977 -18.422 -2.328 1 88.69 94 PHE A N 1
ATOM 698 C CA . PHE A 1 94 ? -14.266 -19.109 -3.582 1 88.69 94 PHE A CA 1
ATOM 699 C C . PHE A 1 94 ? -13.93 -18.219 -4.777 1 88.69 94 PHE A C 1
ATOM 701 O O . PHE A 1 94 ? -13.398 -18.703 -5.777 1 88.69 94 PHE A O 1
ATOM 708 N N . SER A 1 95 ? -14.242 -16.922 -4.637 1 88.5 95 SER A N 1
ATOM 709 C CA . SER A 1 95 ? -13.922 -15.984 -5.711 1 88.5 95 SER A CA 1
ATOM 710 C C . SER A 1 95 ? -12.422 -15.891 -5.941 1 88.5 95 SER A C 1
ATOM 712 O O . SER A 1 95 ? -11.969 -15.75 -7.082 1 88.5 95 SER A O 1
ATOM 714 N N . PHE A 1 96 ? -11.633 -16 -4.844 1 90.44 96 PHE A N 1
ATOM 715 C CA . PHE A 1 96 ? -10.18 -15.961 -4.973 1 90.44 96 PHE A CA 1
ATOM 716 C C . PHE A 1 96 ? -9.664 -17.219 -5.672 1 90.44 96 PHE A C 1
ATOM 718 O O . PHE A 1 96 ? -8.734 -17.141 -6.48 1 90.44 96 PHE A O 1
ATOM 725 N N . ILE A 1 97 ? -10.289 -18.297 -5.414 1 93.69 97 ILE A N 1
ATOM 726 C CA . ILE A 1 97 ? -9.883 -19.547 -6.051 1 93.69 97 ILE A CA 1
ATOM 727 C C . ILE A 1 97 ? -10.125 -19.453 -7.555 1 93.69 97 ILE A C 1
ATOM 729 O O . ILE A 1 97 ? -9.273 -19.844 -8.352 1 93.69 97 ILE A O 1
ATOM 733 N N . LEU A 1 98 ? -11.242 -18.891 -7.895 1 93.25 98 LEU A N 1
ATOM 734 C CA . LEU A 1 98 ? -11.594 -18.75 -9.305 1 93.25 98 LEU A CA 1
ATOM 735 C C . LEU A 1 98 ? -10.656 -17.766 -10.008 1 93.25 98 LEU A C 1
ATOM 737 O O . LEU A 1 98 ? -10.141 -18.078 -11.086 1 93.25 98 LEU A O 1
ATOM 741 N N . VAL A 1 99 ? -10.461 -16.609 -9.391 1 92.44 99 VAL A N 1
ATOM 742 C CA . VAL A 1 99 ? -9.602 -15.594 -9.992 1 92.44 99 VAL A CA 1
ATOM 743 C C . VAL A 1 99 ? -8.172 -16.125 -10.086 1 92.44 99 VAL A C 1
ATOM 745 O O . VAL A 1 99 ? -7.527 -15.992 -11.133 1 92.44 99 VAL A O 1
ATOM 748 N N . ALA A 1 100 ? -7.668 -16.734 -8.977 1 94.5 100 ALA A N 1
ATOM 749 C CA . ALA A 1 100 ? -6.312 -17.281 -8.961 1 94.5 100 ALA A CA 1
ATOM 750 C C . ALA A 1 100 ? -6.156 -18.375 -10.023 1 94.5 100 ALA A C 1
ATOM 752 O O . ALA A 1 100 ? -5.164 -18.391 -10.758 1 94.5 100 ALA A O 1
ATOM 753 N N . GLY A 1 101 ? -7.156 -19.281 -10.094 1 97.12 101 GLY A N 1
ATOM 754 C CA . GLY A 1 101 ? -7.121 -20.344 -11.086 1 97.12 101 GLY A CA 1
ATOM 755 C C . GLY A 1 101 ? -7.051 -19.828 -12.508 1 97.12 101 GLY A C 1
ATOM 756 O O . GLY A 1 101 ? -6.27 -20.328 -13.32 1 97.12 101 GLY A O 1
ATOM 757 N N . THR A 1 102 ? -7.785 -18.797 -12.766 1 96.31 102 THR A N 1
ATOM 758 C CA . THR A 1 102 ? -7.875 -18.266 -14.117 1 96.31 102 THR A CA 1
ATOM 759 C C . THR A 1 102 ? -6.617 -17.484 -14.477 1 96.31 102 THR A C 1
ATOM 761 O O . THR A 1 102 ? -6.023 -17.688 -15.531 1 96.31 102 THR A O 1
ATOM 764 N N . VAL A 1 103 ? -6.168 -16.609 -13.594 1 94.69 103 VAL A N 1
ATOM 765 C CA . VAL A 1 103 ? -5.027 -15.75 -13.891 1 94.69 103 VAL A CA 1
ATOM 766 C C . VAL A 1 103 ? -3.754 -16.594 -13.961 1 94.69 103 VAL A C 1
ATOM 768 O O . VAL A 1 103 ? -2.932 -16.406 -14.867 1 94.69 103 VAL A O 1
ATOM 771 N N . LEU A 1 104 ? -3.598 -17.562 -13.031 1 97.5 104 LEU A N 1
ATOM 772 C CA . LEU A 1 104 ? -2.434 -18.438 -13.062 1 97.5 104 LEU A CA 1
ATOM 773 C C . LEU A 1 104 ? -2.426 -19.281 -14.336 1 97.5 104 LEU A C 1
ATOM 775 O O . LEU A 1 104 ? -1.36 -19.562 -14.891 1 97.5 104 LEU A O 1
ATOM 779 N N . ALA A 1 105 ? -3.621 -19.688 -14.836 1 97.75 105 ALA A N 1
ATOM 780 C CA . ALA A 1 105 ? -3.697 -20.438 -16.094 1 97.75 105 ALA A CA 1
ATOM 781 C C . ALA A 1 105 ? -3.215 -19.578 -17.266 1 97.75 105 ALA A C 1
ATOM 783 O O . ALA A 1 105 ? -2.393 -20.031 -18.062 1 97.75 105 ALA A O 1
ATOM 784 N N . VAL A 1 106 ? -3.742 -18.359 -17.297 1 96.06 106 VAL A N 1
ATOM 785 C CA . VAL A 1 106 ? -3.354 -17.453 -18.359 1 96.06 106 VAL A CA 1
ATOM 786 C C . VAL A 1 106 ? -1.849 -17.203 -18.312 1 96.06 106 VAL A C 1
ATOM 788 O O . VAL A 1 106 ? -1.178 -17.203 -19.344 1 96.06 106 VAL A O 1
ATOM 791 N N . PHE A 1 107 ? -1.311 -17.062 -17.109 1 96.06 107 PHE A N 1
ATOM 792 C CA . PHE A 1 107 ? 0.103 -16.75 -16.953 1 96.06 107 PHE A CA 1
ATOM 793 C C . PHE A 1 107 ? 0.972 -17.953 -17.266 1 96.06 107 PHE A C 1
ATOM 795 O O . PHE A 1 107 ? 1.832 -17.906 -18.156 1 96.06 107 PHE A O 1
ATOM 802 N N . LEU A 1 108 ? 0.691 -19.172 -16.641 1 97.25 108 LEU A N 1
ATOM 803 C CA . LEU A 1 108 ? 1.604 -20.297 -16.672 1 97.25 108 LEU A CA 1
ATOM 804 C C . LEU A 1 108 ? 1.417 -21.109 -17.953 1 97.25 108 LEU A C 1
ATOM 806 O O . LEU A 1 108 ? 2.375 -21.672 -18.484 1 97.25 108 LEU A O 1
ATOM 810 N N . LEU A 1 109 ? 0.246 -21.141 -18.484 1 97.25 109 LEU A N 1
ATOM 811 C CA . LEU A 1 109 ? 0.008 -21.812 -19.766 1 97.25 109 LEU A CA 1
ATOM 812 C C . LEU A 1 109 ? 0.194 -20.844 -20.938 1 97.25 109 LEU A C 1
ATOM 814 O O . LEU A 1 109 ? 0.682 -21.234 -22 1 97.25 109 LEU A O 1
ATOM 818 N N . GLY A 1 110 ? -0.168 -19.625 -20.703 1 93.06 110 GLY A N 1
ATOM 819 C CA . GLY A 1 110 ? -0.144 -18.625 -21.75 1 93.06 110 GLY A CA 1
ATOM 820 C C . GLY A 1 110 ? 1.248 -18.359 -22.297 1 93.06 110 GLY A C 1
ATOM 821 O O . GLY A 1 110 ? 1.442 -18.266 -23.516 1 93.06 110 GLY A O 1
ATOM 822 N N . TRP A 1 111 ? 2.17 -18.203 -21.328 1 92.31 111 TRP A N 1
ATOM 823 C CA . TRP A 1 111 ? 3.504 -17.891 -21.828 1 92.31 111 TRP A CA 1
ATOM 824 C C . TRP A 1 111 ? 4.074 -19.078 -22.609 1 92.31 111 TRP A C 1
ATOM 826 O O . TRP A 1 111 ? 4.855 -18.906 -23.547 1 92.31 111 TRP A O 1
ATOM 836 N N . ARG A 1 112 ? 3.711 -20.312 -22.312 1 94.81 112 ARG A N 1
ATOM 837 C CA . ARG A 1 112 ? 4.145 -21.5 -23.062 1 94.81 112 ARG A CA 1
ATOM 838 C C . ARG A 1 112 ? 3.518 -21.531 -24.438 1 94.81 112 ARG A C 1
ATOM 840 O O . ARG A 1 112 ? 4.168 -21.938 -25.422 1 94.81 112 ARG A O 1
ATOM 847 N N . ALA A 1 113 ? 2.248 -21.141 -24.484 1 92.44 113 ALA A N 1
ATOM 848 C CA . ALA A 1 113 ? 1.575 -21.062 -25.781 1 92.44 113 ALA A CA 1
ATOM 849 C C . ALA A 1 113 ? 2.256 -20.047 -26.688 1 92.44 113 ALA A C 1
ATOM 851 O O . ALA A 1 113 ? 2.465 -20.312 -27.875 1 92.44 113 ALA A O 1
ATOM 852 N N . VAL A 1 114 ? 2.596 -18.922 -26.141 1 87.94 114 VAL A N 1
ATOM 853 C CA . VAL A 1 114 ? 3.256 -17.875 -26.906 1 87.94 114 VAL A CA 1
ATOM 854 C C . VAL A 1 114 ? 4.633 -18.344 -27.359 1 87.94 114 VAL A C 1
ATOM 856 O O . VAL A 1 114 ? 5.016 -18.141 -28.516 1 87.94 114 VAL A O 1
ATOM 859 N N . ALA A 1 115 ? 5.324 -18.984 -26.469 1 86.38 115 ALA A N 1
ATOM 860 C CA . ALA A 1 115 ? 6.656 -19.5 -26.797 1 86.38 115 ALA A CA 1
ATOM 861 C C . ALA A 1 115 ? 6.598 -20.516 -27.922 1 86.38 115 ALA A C 1
ATOM 863 O O . ALA A 1 115 ? 7.4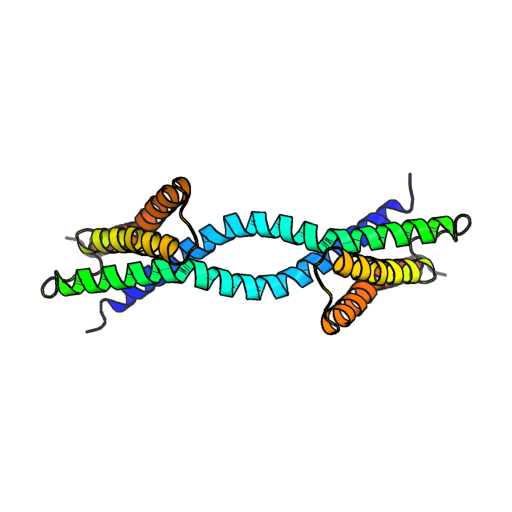38 -20.5 -28.828 1 86.38 115 ALA A O 1
ATOM 864 N N . ARG A 1 116 ? 5.633 -21.375 -27.906 1 87.56 116 ARG A N 1
ATOM 865 C CA . ARG A 1 116 ? 5.457 -22.375 -28.953 1 87.56 116 ARG A CA 1
ATOM 866 C C . ARG A 1 116 ? 5.098 -21.719 -30.281 1 87.56 116 ARG A C 1
ATOM 868 O O . ARG A 1 116 ? 5.574 -22.141 -31.328 1 87.56 116 ARG A O 1
ATOM 875 N N . ALA A 1 117 ? 4.293 -20.688 -30.188 1 85.75 117 ALA A N 1
ATOM 876 C CA . ALA A 1 117 ? 3.865 -19.984 -31.391 1 85.75 117 ALA A CA 1
ATOM 877 C C . ALA A 1 117 ? 5.035 -19.266 -32.062 1 85.75 117 ALA A C 1
ATOM 879 O O . ALA A 1 117 ? 5.148 -19.234 -33.281 1 85.75 117 ALA A O 1
ATOM 880 N N . VAL A 1 118 ? 5.926 -18.797 -31.25 1 83.88 118 VAL A N 1
ATOM 881 C CA . VAL A 1 118 ? 7.074 -18.047 -31.75 1 83.88 118 VAL A CA 1
ATOM 882 C C . VAL A 1 118 ? 8.086 -19 -32.375 1 83.88 118 VAL A C 1
ATOM 884 O O . VAL A 1 118 ? 8.68 -18.703 -33.406 1 83.88 118 VAL A O 1
ATOM 887 N N . THR A 1 119 ? 8.289 -20.156 -31.812 1 80.56 119 THR A N 1
ATOM 888 C CA . THR A 1 119 ? 9.227 -21.141 -32.312 1 80.56 119 THR A CA 1
ATOM 889 C C . THR A 1 119 ? 8.727 -21.734 -33.656 1 80.56 119 THR A C 1
ATOM 891 O O . THR A 1 119 ? 9.516 -22.016 -34.531 1 80.56 119 THR A O 1
ATOM 894 N N . LYS A 1 120 ? 7.449 -21.891 -33.781 1 82.12 120 LYS A N 1
ATOM 895 C CA . LYS A 1 120 ? 6.871 -22.438 -35 1 82.12 120 LYS A CA 1
ATOM 896 C C . LYS A 1 120 ? 7.023 -21.453 -36.156 1 82.12 120 LYS A C 1
ATOM 898 O O . LYS A 1 120 ? 7.223 -21.875 -37.312 1 82.12 120 LYS A O 1
ATOM 903 N N . VAL A 1 121 ? 7.066 -20.203 -35.844 1 75.31 121 VAL A N 1
ATOM 904 C CA . VAL A 1 121 ? 7.18 -19.188 -36.906 1 75.31 121 VAL A CA 1
ATOM 905 C C . VAL A 1 121 ? 8.633 -19.047 -37.312 1 75.31 121 VAL A C 1
ATOM 907 O O . VAL A 1 121 ? 8.922 -18.719 -38.469 1 75.31 121 VAL A O 1
ATOM 910 N N . ARG A 1 122 ? 9.492 -19.266 -36.438 1 71.94 122 ARG A N 1
ATOM 911 C CA . ARG A 1 122 ? 10.898 -19.094 -36.75 1 71.94 122 ARG A CA 1
ATOM 912 C C . ARG A 1 122 ? 11.469 -20.312 -37.469 1 71.94 122 ARG A C 1
ATOM 914 O O . ARG A 1 122 ? 12.531 -20.234 -38.062 1 71.94 122 ARG A O 1
ATOM 921 N N . THR A 1 123 ? 10.906 -21.469 -37.281 1 64.31 123 THR A N 1
ATOM 922 C CA . THR A 1 123 ? 11.352 -22.641 -38 1 64.31 123 THR A CA 1
ATOM 923 C C . THR A 1 123 ? 10.398 -22.984 -39.156 1 64.31 123 THR A C 1
ATOM 925 O O . THR A 1 123 ? 9.336 -23.562 -38.938 1 64.31 123 THR A O 1
ATOM 928 N N . PRO A 1 124 ? 10.727 -22.219 -40.312 1 60.44 124 PRO A N 1
ATOM 929 C CA . PRO A 1 124 ? 9.867 -22.609 -41.438 1 60.44 124 PRO A CA 1
ATOM 930 C C . PRO A 1 124 ? 9.914 -24.109 -41.75 1 60.44 124 PRO A C 1
ATOM 932 O O . PRO A 1 124 ? 10.953 -24.75 -41.531 1 60.44 124 PRO A O 1
ATOM 935 N N . SER A 1 125 ? 8.703 -24.719 -41.625 1 49.75 125 SER A N 1
ATOM 936 C CA . SER A 1 125 ? 8.75 -26.047 -42.219 1 49.75 125 SER A CA 1
ATOM 937 C C . SER A 1 125 ? 9.438 -26 -43.594 1 49.75 125 SER A C 1
ATOM 939 O O . SER A 1 125 ? 9.336 -25.016 -44.312 1 49.75 125 SER A O 1
ATOM 941 N N . MET B 1 1 ? 24.312 -25.766 -19.625 1 42.91 1 MET B N 1
ATOM 942 C CA . MET B 1 1 ? 23.766 -24.969 -18.531 1 42.91 1 MET B CA 1
ATOM 943 C C . MET B 1 1 ? 22.25 -24.875 -18.625 1 42.91 1 MET B C 1
ATOM 945 O O . MET B 1 1 ? 21.672 -25.078 -19.688 1 42.91 1 MET B O 1
ATOM 949 N N . LYS B 1 2 ? 21.328 -25.094 -17.453 1 59.53 2 LYS B N 1
ATOM 950 C CA . LYS B 1 2 ? 20.078 -25.844 -17.344 1 59.53 2 LYS B CA 1
ATOM 951 C C . LYS B 1 2 ? 18.984 -25.188 -18.172 1 59.53 2 LYS B C 1
ATOM 953 O O . LYS B 1 2 ? 18.625 -24.031 -17.953 1 59.53 2 LYS B O 1
ATOM 958 N N . LYS B 1 3 ? 18.844 -25.562 -19.438 1 77.25 3 LYS B N 1
ATOM 959 C CA . LYS B 1 3 ? 17.906 -25.266 -20.531 1 77.25 3 LYS B CA 1
ATOM 960 C C . LYS B 1 3 ? 16.516 -24.922 -19.984 1 77.25 3 LYS B C 1
ATOM 962 O O . LYS B 1 3 ? 15.711 -24.312 -20.672 1 77.25 3 LYS B O 1
ATOM 967 N N . PHE B 1 4 ? 16.422 -25.219 -18.734 1 87.12 4 PHE B N 1
ATOM 968 C CA . PHE B 1 4 ? 15.07 -25.047 -18.203 1 87.12 4 PHE B CA 1
ATOM 969 C C . PHE B 1 4 ? 15.008 -23.828 -17.281 1 87.12 4 PHE B C 1
ATOM 971 O O . PHE B 1 4 ? 13.922 -23.375 -16.922 1 87.12 4 PHE B O 1
ATOM 978 N N . LEU B 1 5 ? 16.141 -23.219 -16.891 1 85.19 5 LEU B N 1
ATOM 979 C CA . LEU B 1 5 ? 16.234 -22.141 -15.906 1 85.19 5 LEU B CA 1
ATOM 980 C C . LEU B 1 5 ? 15.414 -20.938 -16.344 1 85.19 5 LEU B C 1
ATOM 982 O O . LEU B 1 5 ? 14.688 -20.359 -15.539 1 85.19 5 LEU B O 1
ATOM 986 N N . PRO B 1 6 ? 15.438 -20.562 -17.641 1 84.88 6 PRO B N 1
ATOM 987 C CA . PRO B 1 6 ? 14.617 -19.422 -18.062 1 84.88 6 PRO B CA 1
ATOM 988 C C . PRO B 1 6 ? 13.125 -19.656 -17.859 1 84.88 6 PRO B C 1
ATOM 990 O O . PRO B 1 6 ? 12.391 -18.766 -17.438 1 84.88 6 PRO B O 1
ATOM 993 N N . ALA B 1 7 ? 12.695 -20.812 -18.141 1 90.38 7 ALA B N 1
ATOM 994 C CA . ALA B 1 7 ? 11.289 -21.172 -17.953 1 90.38 7 ALA B CA 1
ATOM 995 C C . ALA B 1 7 ? 10.898 -21.109 -16.484 1 90.38 7 ALA B C 1
ATOM 997 O O . ALA B 1 7 ? 9.82 -20.625 -16.141 1 90.38 7 ALA B O 1
ATOM 998 N N . LEU B 1 8 ? 11.797 -21.578 -15.625 1 89.44 8 LEU B N 1
ATOM 999 C CA . LEU B 1 8 ? 11.562 -21.516 -14.188 1 89.44 8 LEU B CA 1
ATOM 1000 C C . LEU B 1 8 ? 11.477 -20.078 -13.703 1 89.44 8 LEU B C 1
ATOM 1002 O O . LEU B 1 8 ? 10.586 -19.734 -12.922 1 89.44 8 LEU B O 1
ATOM 1006 N N . VAL B 1 9 ? 12.359 -19.25 -14.172 1 86.81 9 VAL B N 1
ATOM 1007 C CA . VAL B 1 9 ? 12.398 -17.844 -13.781 1 86.81 9 VAL B CA 1
ATOM 1008 C C . VAL B 1 9 ? 11.117 -17.156 -14.242 1 86.81 9 VAL B C 1
ATOM 1010 O O . VAL B 1 9 ? 10.516 -16.375 -13.492 1 86.81 9 VAL B O 1
ATOM 1013 N N . VAL B 1 10 ? 10.641 -17.453 -15.484 1 89.38 10 VAL B N 1
ATOM 1014 C CA . VAL B 1 10 ? 9.414 -16.859 -16 1 89.38 10 VAL B CA 1
ATOM 1015 C C . VAL B 1 10 ? 8.227 -17.266 -15.141 1 89.38 10 VAL B C 1
ATOM 1017 O O . VAL B 1 10 ? 7.398 -16.438 -14.766 1 89.38 10 VAL B O 1
ATOM 1020 N N . ASP B 1 11 ? 8.188 -18.547 -14.789 1 95 11 ASP B N 1
ATOM 1021 C CA . ASP B 1 11 ? 7.109 -19.031 -13.93 1 95 11 ASP B CA 1
ATOM 1022 C C . ASP B 1 11 ? 7.117 -18.312 -12.578 1 95 11 ASP B C 1
ATOM 1024 O O . ASP B 1 11 ? 6.074 -17.875 -12.094 1 95 11 ASP B O 1
ATOM 1028 N N . VAL B 1 12 ? 8.32 -18.125 -11.922 1 93.44 12 VAL B N 1
ATOM 1029 C CA . VAL B 1 12 ? 8.445 -17.5 -10.617 1 93.44 12 VAL B CA 1
ATOM 1030 C C . VAL B 1 12 ? 8.008 -16.031 -10.703 1 93.44 12 VAL B C 1
ATOM 1032 O O . VAL B 1 12 ? 7.219 -15.57 -9.875 1 93.44 12 VAL B O 1
ATOM 1035 N N . VAL B 1 13 ? 8.414 -15.32 -11.703 1 91.44 13 VAL B N 1
ATOM 1036 C CA . VAL B 1 13 ? 8.086 -13.906 -11.875 1 91.44 13 VAL B CA 1
ATOM 1037 C C . VAL B 1 13 ? 6.582 -13.742 -12.078 1 91.44 13 VAL B C 1
ATOM 1039 O O . VAL B 1 13 ? 5.965 -12.859 -11.469 1 91.44 13 VAL B O 1
ATOM 1042 N N . LEU B 1 14 ? 5.965 -14.648 -12.875 1 94.12 14 LEU B N 1
ATOM 1043 C CA . LEU B 1 14 ? 4.543 -14.531 -13.18 1 94.12 14 LEU B CA 1
ATOM 1044 C C . LEU B 1 14 ? 3.695 -14.844 -11.953 1 94.12 14 LEU B C 1
ATOM 1046 O O . LEU B 1 14 ? 2.645 -14.234 -11.75 1 94.12 14 LEU B O 1
ATOM 1050 N N . VAL B 1 15 ? 4.18 -15.766 -11.141 1 95.88 15 VAL B N 1
ATOM 1051 C CA . VAL B 1 15 ? 3.471 -16.062 -9.898 1 95.88 15 VAL B CA 1
ATOM 1052 C C . VAL B 1 15 ? 3.592 -14.875 -8.945 1 95.88 15 VAL B C 1
ATOM 1054 O O . VAL B 1 15 ? 2.621 -14.5 -8.289 1 95.88 15 VAL B O 1
ATOM 1057 N N . VAL B 1 16 ? 4.781 -14.234 -8.875 1 90.56 16 VAL B N 1
ATOM 1058 C CA . VAL B 1 16 ? 4.977 -13.062 -8.023 1 90.56 16 VAL B CA 1
ATOM 1059 C C . VAL B 1 16 ? 4.129 -11.906 -8.539 1 90.56 16 VAL B C 1
ATOM 1061 O O . VAL B 1 16 ? 3.508 -11.188 -7.75 1 90.56 16 VAL B O 1
ATOM 1064 N N . VAL B 1 17 ? 4 -11.758 -9.867 1 87.88 17 VAL B N 1
ATOM 1065 C CA . VAL B 1 17 ? 3.18 -10.711 -10.469 1 87.88 17 VAL B CA 1
ATOM 1066 C C . VAL B 1 17 ? 1.709 -10.953 -10.133 1 87.88 17 VAL B C 1
ATOM 1068 O O . VAL B 1 17 ? 0.979 -10.016 -9.805 1 87.88 17 VAL B O 1
ATOM 1071 N N . PHE B 1 18 ? 1.281 -12.219 -10.234 1 94.31 18 PHE B N 1
ATOM 1072 C CA . PHE B 1 18 ? -0.071 -12.602 -9.844 1 94.31 18 PHE B CA 1
ATOM 1073 C C . PHE B 1 18 ? -0.359 -12.18 -8.406 1 94.31 18 PHE B C 1
ATOM 1075 O O . PHE B 1 18 ? -1.388 -11.562 -8.133 1 94.31 18 PHE B O 1
ATOM 1082 N N . CYS B 1 19 ? 0.612 -12.492 -7.496 1 92.31 19 CYS B N 1
ATOM 1083 C CA . CYS B 1 19 ? 0.423 -12.18 -6.086 1 92.31 19 CYS B CA 1
ATOM 1084 C C . CYS B 1 19 ? 0.447 -10.672 -5.852 1 92.31 19 CYS B C 1
ATOM 1086 O O . CYS B 1 19 ? -0.324 -10.156 -5.043 1 92.31 19 CYS B O 1
ATOM 1088 N N . ALA B 1 20 ? 1.311 -9.961 -6.57 1 86.06 20 ALA B N 1
ATOM 1089 C CA . ALA B 1 20 ? 1.423 -8.516 -6.438 1 86.06 20 ALA B CA 1
ATOM 1090 C C . ALA B 1 20 ? 0.148 -7.82 -6.91 1 86.06 20 ALA B C 1
ATOM 1092 O O . ALA B 1 20 ? -0.367 -6.926 -6.234 1 86.06 20 ALA B O 1
ATOM 1093 N N . ILE B 1 21 ? -0.406 -8.281 -8.102 1 83.62 21 ILE B N 1
ATOM 1094 C CA . ILE B 1 21 ? -1.63 -7.707 -8.648 1 83.62 21 ILE B CA 1
ATOM 1095 C C . ILE B 1 21 ? -2.803 -8.008 -7.715 1 83.62 21 ILE B C 1
ATOM 1097 O O . ILE B 1 21 ? -3.629 -7.129 -7.449 1 83.62 21 ILE B O 1
ATOM 1101 N N . GLY B 1 22 ? -2.842 -9.25 -7.324 1 82.69 22 GLY B N 1
ATOM 1102 C CA . GLY B 1 22 ? -3.893 -9.625 -6.391 1 82.69 22 GLY B CA 1
ATOM 1103 C C . GLY B 1 22 ? -3.889 -8.781 -5.125 1 82.69 22 GLY B C 1
ATOM 1104 O O . GLY B 1 22 ? -4.938 -8.312 -4.684 1 82.69 22 GLY B O 1
ATOM 1105 N N . ARG B 1 23 ? -2.691 -8.523 -4.547 1 80.25 23 ARG B N 1
ATOM 1106 C CA . ARG B 1 23 ? -2.551 -7.746 -3.32 1 80.25 23 ARG B CA 1
ATOM 1107 C C . ARG B 1 23 ? -2.883 -6.273 -3.561 1 80.25 23 ARG B C 1
ATOM 1109 O O . ARG B 1 23 ? -3.523 -5.633 -2.725 1 80.25 23 ARG B O 1
ATOM 1116 N N . ARG B 1 24 ? -2.43 -5.777 -4.727 1 71.31 24 ARG B N 1
ATOM 1117 C CA . ARG B 1 24 ? -2.656 -4.367 -5.023 1 71.31 24 ARG B CA 1
ATOM 1118 C C . ARG B 1 24 ? -4.145 -4.043 -5.043 1 71.31 24 ARG B C 1
ATOM 1120 O O . ARG B 1 24 ? -4.566 -3.006 -4.531 1 71.31 24 ARG B O 1
ATOM 1127 N N . SER B 1 25 ? -4.852 -4.918 -5.68 1 71.62 25 SER B N 1
ATOM 1128 C CA . SER B 1 25 ? -6.297 -4.703 -5.703 1 71.62 25 SER B CA 1
ATOM 1129 C C . SER B 1 25 ? -6.875 -4.684 -4.289 1 71.62 25 SER B C 1
ATOM 1131 O O . SER B 1 25 ? -7.699 -3.826 -3.965 1 71.62 25 SER B O 1
ATOM 1133 N N . HIS B 1 26 ? -6.363 -5.547 -3.547 1 68.5 26 HIS B N 1
ATOM 1134 C CA . HIS B 1 26 ? -6.832 -5.629 -2.168 1 68.5 26 HIS B CA 1
ATOM 1135 C C . HIS B 1 26 ? -6.172 -4.562 -1.3 1 68.5 26 HIS B C 1
ATOM 1137 O O . HIS B 1 26 ? -6.824 -3.969 -0.437 1 68.5 26 HIS B O 1
ATOM 1143 N N . ASP B 1 27 ? -4.93 -4.422 -1.562 1 65.38 27 ASP B N 1
ATOM 1144 C CA . ASP B 1 27 ? -4.16 -3.436 -0.812 1 65.38 27 ASP B CA 1
ATOM 1145 C C . ASP B 1 27 ? -4.688 -2.025 -1.056 1 65.38 27 ASP B C 1
ATOM 1147 O O . ASP B 1 27 ? -4.738 -1.207 -0.135 1 65.38 27 ASP B O 1
ATOM 1151 N N . GLU B 1 28 ? -5.109 -1.919 -2.426 1 63 28 GLU B N 1
ATOM 1152 C CA . GLU B 1 28 ? -5.633 -0.587 -2.711 1 63 28 GLU B CA 1
ATOM 1153 C C . GLU B 1 28 ? -6.812 -0.25 -1.804 1 63 28 GLU B C 1
ATOM 1155 O O . GLU B 1 28 ? -6.926 0.876 -1.313 1 63 28 GLU B O 1
ATOM 1160 N N . ALA B 1 29 ? -7.688 -1.106 -1.618 1 63.62 29 ALA B N 1
ATOM 1161 C CA . ALA B 1 29 ? -8.812 -0.874 -0.717 1 63.62 29 ALA B CA 1
ATOM 1162 C C . ALA B 1 29 ? -8.336 -0.669 0.718 1 63.62 29 ALA B C 1
ATOM 1164 O O . ALA B 1 29 ? -8.805 0.234 1.413 1 63.62 29 ALA B O 1
ATOM 1165 N N . THR B 1 30 ? -7.414 -1.521 1.035 1 67.81 30 THR B N 1
ATOM 1166 C CA . THR B 1 30 ? -6.84 -1.438 2.375 1 67.81 30 THR B CA 1
ATOM 1167 C C . THR B 1 30 ? -5.992 -0.178 2.521 1 67.81 30 THR B C 1
ATOM 1169 O O . THR B 1 30 ? -5.984 0.451 3.582 1 67.81 30 THR B O 1
ATOM 1172 N N . ALA B 1 31 ? -5.441 0.208 1.379 1 72.69 31 ALA B N 1
ATOM 1173 C CA . ALA B 1 31 ? -4.621 1.416 1.396 1 72.69 31 ALA B CA 1
ATOM 1174 C C . ALA B 1 31 ? -5.473 2.652 1.675 1 72.69 31 ALA B C 1
ATOM 1176 O O . ALA B 1 31 ? -5.082 3.518 2.461 1 72.69 31 ALA B O 1
ATOM 1177 N N . LEU B 1 32 ? -6.699 2.691 1.022 1 73.12 32 LEU B N 1
ATOM 1178 C CA . LEU B 1 32 ? -7.574 3.84 1.229 1 73.12 32 LEU B CA 1
ATOM 1179 C C . LEU B 1 32 ? -8.109 3.863 2.656 1 73.12 32 LEU B C 1
ATOM 1181 O O . LEU B 1 32 ? -8.18 4.922 3.281 1 73.12 32 LEU B O 1
ATOM 1185 N N . THR B 1 33 ? -8.516 2.74 3.135 1 79.19 33 THR B N 1
ATOM 1186 C CA . THR B 1 33 ? -9 2.641 4.508 1 79.19 33 THR B CA 1
ATOM 1187 C C . THR B 1 33 ? -7.887 2.973 5.496 1 79.19 33 THR B C 1
ATOM 1189 O O . THR B 1 33 ? -8.109 3.701 6.469 1 79.19 33 THR B O 1
ATOM 1192 N N . GLY B 1 34 ? -6.688 2.385 5.207 1 82.88 34 GLY B N 1
ATOM 1193 C CA . GLY B 1 34 ? -5.539 2.689 6.047 1 82.88 34 GLY B CA 1
ATOM 1194 C C . GLY B 1 34 ? -5.18 4.164 6.059 1 82.88 34 GLY B C 1
ATOM 1195 O O . GLY B 1 34 ? -4.848 4.719 7.105 1 82.88 34 GLY B O 1
ATOM 1196 N N . LEU B 1 35 ? -5.316 4.793 4.906 1 84.5 35 LEU B N 1
ATOM 1197 C CA . LEU B 1 35 ? -5.047 6.223 4.828 1 84.5 35 LEU B CA 1
ATOM 1198 C C . LEU B 1 35 ? -6.07 7.012 5.641 1 84.5 35 LEU B C 1
ATOM 1200 O O . LEU B 1 35 ? -5.711 7.949 6.359 1 84.5 35 LEU B O 1
ATOM 1204 N N . ALA B 1 36 ? -7.328 6.645 5.508 1 85.94 36 ALA B N 1
ATOM 1205 C CA . ALA B 1 36 ? -8.391 7.32 6.254 1 85.94 36 ALA B CA 1
ATOM 1206 C C . ALA B 1 36 ? -8.18 7.172 7.758 1 85.94 36 ALA B C 1
ATOM 1208 O O . ALA B 1 36 ? -8.359 8.133 8.516 1 85.94 36 ALA B O 1
ATOM 1209 N N . ILE B 1 37 ? -7.664 6.008 8.156 1 87.56 37 ILE B N 1
ATOM 1210 C CA . ILE B 1 37 ? -7.426 5.719 9.57 1 87.56 37 ILE B CA 1
ATOM 1211 C C . ILE B 1 37 ? -6.234 6.531 10.07 1 87.56 37 ILE B C 1
ATOM 1213 O O . ILE B 1 37 ? -6.262 7.062 11.18 1 87.56 37 ILE B O 1
ATOM 1217 N N . THR B 1 38 ? -5.262 6.676 9.273 1 89.06 38 THR B N 1
ATOM 1218 C CA . THR B 1 38 ? -4.074 7.438 9.641 1 89.06 38 THR B CA 1
ATOM 1219 C C . THR B 1 38 ? -4.367 8.938 9.641 1 89.06 38 THR B C 1
ATOM 1221 O O . THR B 1 38 ? -3.883 9.672 10.5 1 89.06 38 THR B O 1
ATOM 1224 N N . ALA B 1 39 ? -5.246 9.336 8.734 1 91.25 39 ALA B N 1
ATOM 1225 C CA . ALA B 1 39 ? -5.41 10.758 8.469 1 91.25 39 ALA B CA 1
ATOM 1226 C C . ALA B 1 39 ? -6.41 11.383 9.438 1 91.25 39 ALA B C 1
ATOM 1228 O O . ALA B 1 39 ? -6.293 12.562 9.789 1 91.25 39 ALA B O 1
ATOM 1229 N N . TRP B 1 40 ? -7.391 10.594 9.914 1 92.38 40 TRP B N 1
ATOM 1230 C CA . TRP B 1 40 ? -8.508 11.227 10.602 1 92.38 40 TRP B CA 1
ATOM 1231 C C . TRP B 1 40 ? -8.047 11.898 11.891 1 92.38 40 TRP B C 1
ATOM 1233 O O . TRP B 1 40 ? -8.523 12.977 12.242 1 92.38 40 TRP B O 1
ATOM 1243 N N . PRO B 1 41 ? -7.094 11.367 12.688 1 94 41 PRO B N 1
ATOM 1244 C CA . PRO B 1 41 ? -6.645 12.078 13.883 1 94 41 PRO B CA 1
ATOM 1245 C C . PRO B 1 41 ? -6.023 13.438 13.562 1 94 41 PRO B C 1
ATOM 1247 O O . PRO B 1 41 ? -6.34 14.438 14.219 1 94 41 PRO B O 1
ATOM 1250 N N . PHE B 1 42 ? -5.211 13.469 12.555 1 96 42 PHE B N 1
ATOM 1251 C CA . PHE B 1 42 ? -4.508 14.695 12.195 1 96 42 PHE B CA 1
ATOM 1252 C C . PHE B 1 42 ? -5.461 15.688 11.547 1 96 42 PHE B C 1
ATOM 1254 O O . PHE B 1 42 ? -5.328 16.906 11.75 1 96 42 PHE B O 1
ATOM 1261 N N . LEU B 1 43 ? -6.445 15.203 10.789 1 95.69 43 LEU B N 1
ATOM 1262 C CA . LEU B 1 43 ? -7.449 16.078 10.203 1 95.69 43 LEU B CA 1
ATOM 1263 C C . LEU B 1 43 ? -8.336 16.688 11.289 1 95.69 43 LEU B C 1
ATOM 1265 O O . LEU B 1 43 ? -8.75 17.844 11.188 1 95.69 43 LEU B O 1
ATOM 1269 N N . SER B 1 44 ? -8.648 15.898 12.32 1 95.56 44 SER B N 1
ATOM 1270 C CA . SER B 1 44 ? -9.367 16.422 13.477 1 95.56 44 SER B CA 1
ATOM 1271 C C . SER B 1 44 ? -8.562 17.516 14.188 1 95.56 44 SER B C 1
ATOM 1273 O O . SER B 1 44 ? -9.109 18.562 14.555 1 95.56 44 SER B O 1
ATOM 1275 N N . GLY B 1 45 ? -7.25 17.234 14.359 1 97.75 45 GLY B N 1
ATOM 1276 C CA . GLY B 1 45 ? -6.383 18.25 14.945 1 97.75 45 GLY B CA 1
ATOM 1277 C C . GLY B 1 45 ? -6.305 19.516 14.125 1 97.75 45 GLY B C 1
ATOM 1278 O O . GLY B 1 45 ? -6.281 20.625 14.672 1 97.75 45 GLY B O 1
ATOM 1279 N N . LEU B 1 46 ? -6.246 19.344 12.859 1 97 46 LEU B N 1
ATOM 1280 C CA . LEU B 1 46 ? -6.27 20.469 11.938 1 97 46 LEU B CA 1
ATOM 1281 C C . LEU B 1 46 ? -7.547 21.281 12.109 1 97 46 LEU B C 1
ATOM 1283 O O . LEU B 1 46 ? -7.496 22.516 12.188 1 97 46 LEU B O 1
ATOM 1287 N N . ALA B 1 47 ? -8.719 20.609 12.203 1 94.62 47 ALA B N 1
ATOM 1288 C CA . ALA B 1 47 ? -10.016 21.266 12.367 1 94.62 47 ALA B CA 1
ATOM 1289 C C . ALA B 1 47 ? -10.062 22.047 13.68 1 94.62 47 ALA B C 1
ATOM 1291 O O . ALA B 1 47 ? -10.5 23.203 13.695 1 94.62 47 ALA B O 1
ATOM 1292 N N . VAL B 1 48 ? -9.539 21.469 14.734 1 95.69 48 VAL B N 1
ATOM 1293 C CA . VAL B 1 48 ? -9.492 22.125 16.031 1 95.69 48 VAL B CA 1
ATOM 1294 C C . VAL B 1 48 ? -8.617 23.375 15.953 1 95.69 48 VAL B C 1
ATOM 1296 O O . VAL B 1 48 ? -8.977 24.422 16.484 1 95.69 48 VAL B O 1
ATOM 1299 N N . GLY B 1 49 ? -7.461 23.25 15.266 1 96.5 49 GLY B N 1
ATOM 1300 C CA . GLY B 1 49 ? -6.566 24.391 15.109 1 96.5 49 GLY B CA 1
ATOM 1301 C C . GLY B 1 49 ? -7.195 25.531 14.336 1 96.5 49 GLY B C 1
ATOM 1302 O O . GLY B 1 49 ? -7.066 26.703 14.734 1 96.5 49 GLY B O 1
ATOM 1303 N N . TRP B 1 50 ? -7.84 25.219 13.312 1 94.75 50 TRP B N 1
ATOM 1304 C CA . TRP B 1 50 ? -8.523 26.234 12.508 1 94.75 50 TRP B CA 1
ATOM 1305 C C . TRP B 1 50 ? -9.633 26.891 13.305 1 94.75 50 TRP B C 1
ATOM 1307 O O . TRP B 1 50 ? -9.75 28.125 13.312 1 94.75 50 TRP B O 1
ATOM 1317 N N . VAL B 1 51 ? -10.461 26.125 14.008 1 94 51 VAL B N 1
ATOM 1318 C CA . VAL B 1 51 ? -11.562 26.656 14.805 1 94 51 VAL B CA 1
ATOM 1319 C C . VAL B 1 51 ? -11.008 27.531 15.93 1 94 51 VAL B C 1
ATOM 1321 O O . VAL B 1 51 ? -11.539 28.609 16.188 1 94 51 VAL B O 1
ATOM 1324 N N . ALA B 1 52 ? -9.938 27.062 16.578 1 94.44 52 ALA B N 1
ATOM 1325 C CA . ALA B 1 52 ? -9.305 27.828 17.641 1 94.44 52 ALA B CA 1
ATOM 1326 C C . ALA B 1 52 ? -8.773 29.156 17.125 1 94.44 52 ALA B C 1
ATOM 1328 O O . ALA B 1 52 ? -8.938 30.203 17.766 1 94.44 52 ALA B O 1
ATOM 1329 N N . THR B 1 53 ? -8.141 29.094 15.977 1 93.94 53 THR B N 1
ATOM 1330 C CA . THR B 1 53 ? -7.562 30.312 15.406 1 93.94 53 THR B CA 1
ATOM 1331 C C . THR B 1 53 ? -8.656 31.312 15.062 1 93.94 53 THR B C 1
ATOM 1333 O O . THR B 1 53 ? -8.531 32.5 15.367 1 93.94 53 THR B O 1
ATOM 1336 N N . VAL B 1 54 ? -9.773 30.859 14.477 1 92.12 54 VAL B N 1
ATOM 1337 C CA . VAL B 1 54 ? -10.891 31.719 14.117 1 92.12 54 VAL B CA 1
ATOM 1338 C C . VAL B 1 54 ? -11.539 32.281 15.383 1 92.12 54 VAL B C 1
ATOM 1340 O O . VAL B 1 54 ? -11.883 33.469 15.438 1 92.12 54 VAL B O 1
ATOM 1343 N N . ALA B 1 55 ? -11.641 31.516 16.375 1 93.12 55 ALA B N 1
ATOM 1344 C CA . ALA B 1 55 ? -12.273 31.906 17.625 1 93.12 55 ALA B CA 1
ATOM 1345 C C . ALA B 1 55 ? -11.422 32.938 18.375 1 93.12 55 ALA B C 1
ATOM 1347 O O . ALA B 1 55 ? -11.953 33.906 18.938 1 93.12 55 ALA B O 1
ATOM 1348 N N . LEU B 1 56 ? -10.156 32.781 18.312 1 92.69 56 LEU B N 1
ATOM 1349 C CA . LEU B 1 56 ? -9.242 33.594 19.094 1 92.69 56 LEU B CA 1
ATOM 1350 C C . LEU B 1 56 ? -8.93 34.906 18.359 1 92.69 56 LEU B C 1
ATOM 1352 O O . LEU B 1 56 ? -8.688 35.938 19 1 92.69 56 LEU B O 1
ATOM 1356 N N . TYR B 1 57 ? -8.953 34.812 17.078 1 89.88 57 TYR B N 1
ATOM 1357 C CA . TYR B 1 57 ? -8.523 35.969 16.328 1 89.88 57 TYR B CA 1
ATOM 1358 C C . TYR B 1 57 ? -9.617 36.438 15.367 1 89.88 57 TYR B C 1
ATOM 1360 O O . TYR B 1 57 ? -9.328 36.969 14.297 1 89.88 57 TYR B O 1
ATOM 1368 N N . ARG B 1 58 ? -10.805 36.406 15.656 1 85.94 58 ARG B N 1
ATOM 1369 C CA . ARG B 1 58 ? -12.008 36.625 14.867 1 85.94 58 ARG B CA 1
ATOM 1370 C C . ARG B 1 58 ? -11.891 37.906 14.031 1 85.94 58 ARG B C 1
ATOM 1372 O O . ARG B 1 58 ? -12.055 37.875 12.812 1 85.94 58 ARG B O 1
ATOM 1379 N N . ASP B 1 59 ? -11.547 39.031 14.617 1 87.88 59 ASP B N 1
ATOM 1380 C CA . ASP B 1 59 ? -11.578 40.312 13.953 1 87.88 59 ASP B CA 1
ATOM 1381 C C . ASP B 1 59 ? -10.32 40.531 13.102 1 87.88 59 ASP B C 1
ATOM 1383 O O . ASP B 1 59 ? -10.328 41.312 12.172 1 87.88 59 ASP B O 1
ATOM 1387 N N . LYS B 1 60 ? -9.281 39.812 13.43 1 89.56 60 LYS B N 1
ATOM 1388 C CA . LYS B 1 60 ? -8.008 40 12.727 1 89.56 60 LYS B CA 1
ATOM 1389 C C . LYS B 1 60 ? -7.539 38.688 12.109 1 89.56 60 LYS B C 1
ATOM 1391 O O . LYS B 1 60 ? -6.336 38.438 11.977 1 89.56 60 LYS B O 1
ATOM 1396 N N . PHE B 1 61 ? -8.469 37.844 11.898 1 89.69 61 PHE B N 1
ATOM 1397 C CA . PHE B 1 61 ? -8.109 36.531 11.391 1 89.69 61 PHE B CA 1
ATOM 1398 C C . PHE B 1 61 ? -7.512 36.625 9.992 1 89.69 61 PHE B C 1
ATOM 1400 O O . PHE B 1 61 ? -8.086 37.281 9.109 1 89.69 61 PHE B O 1
ATOM 1407 N N . ASP B 1 62 ? -6.336 36 9.859 1 90.94 62 ASP B N 1
ATOM 1408 C CA . ASP B 1 62 ? -5.645 35.875 8.578 1 90.94 62 ASP B CA 1
ATOM 1409 C C . ASP B 1 62 ? -5.09 34.438 8.414 1 90.94 62 ASP B C 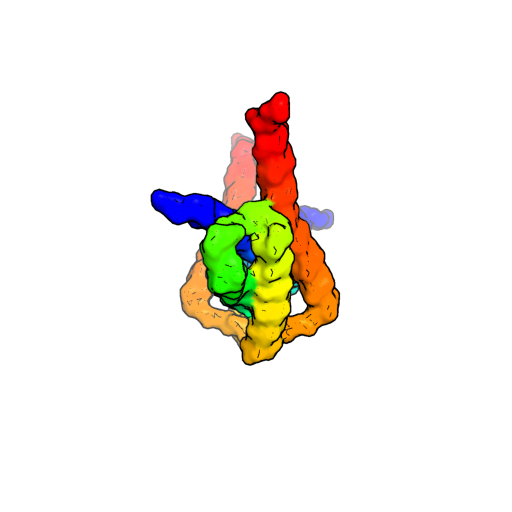1
ATOM 1411 O O . ASP B 1 62 ? -4.164 34.062 9.133 1 90.94 62 ASP B O 1
ATOM 1415 N N . ALA B 1 63 ? -5.633 33.75 7.508 1 91.81 63 ALA B N 1
ATOM 1416 C CA . ALA B 1 63 ? -5.312 32.344 7.312 1 91.81 63 ALA B CA 1
ATOM 1417 C C . ALA B 1 63 ? -3.898 32.156 6.766 1 91.81 63 ALA B C 1
ATOM 1419 O O . ALA B 1 63 ? -3.324 31.078 6.848 1 91.81 63 ALA B O 1
ATOM 1420 N N . ALA B 1 64 ? -3.375 33.156 6.277 1 91.5 64 ALA B N 1
ATOM 1421 C CA . ALA B 1 64 ? -2.088 33.031 5.598 1 91.5 64 ALA B CA 1
ATOM 1422 C C . ALA B 1 64 ? -0.944 33.438 6.523 1 91.5 64 ALA B C 1
ATOM 1424 O O . ALA B 1 64 ? 0.229 33.312 6.168 1 91.5 64 ALA B O 1
ATOM 1425 N N . LEU B 1 65 ? -1.254 33.906 7.664 1 93.06 65 LEU B N 1
ATOM 1426 C CA . LEU B 1 65 ? -0.221 34.312 8.609 1 93.06 65 LEU B CA 1
ATOM 1427 C C . LEU B 1 65 ? 0.479 33.094 9.211 1 93.06 65 LEU B C 1
ATOM 1429 O O . LEU B 1 65 ? -0.166 32.094 9.516 1 93.06 65 LEU B O 1
ATOM 1433 N N . ILE B 1 66 ? 1.773 33.25 9.359 1 95.38 66 ILE B N 1
ATOM 1434 C CA . ILE B 1 66 ? 2.533 32.219 10.07 1 95.38 66 ILE B CA 1
ATOM 1435 C C . ILE B 1 66 ? 2.227 32.312 11.57 1 95.38 66 ILE B C 1
ATOM 1437 O O . ILE B 1 66 ? 1.956 31.281 12.203 1 95.38 66 ILE B O 1
ATOM 1441 N N . VAL B 1 67 ? 2.322 33.5 12.031 1 95.25 67 VAL B N 1
ATOM 1442 C CA . VAL B 1 67 ? 1.948 33.75 13.414 1 95.25 67 VAL B CA 1
ATOM 1443 C C . VAL B 1 67 ? 0.719 34.656 13.453 1 95.25 67 VAL B C 1
ATOM 1445 O O . VAL B 1 67 ? 0.716 35.75 12.852 1 95.25 67 VAL B O 1
ATOM 1448 N N . PRO B 1 68 ? -0.274 34.219 14.102 1 95.5 68 PRO B N 1
ATOM 1449 C CA . PRO B 1 68 ? -0.445 33.062 15.008 1 95.5 68 PRO B CA 1
ATOM 1450 C C . PRO B 1 68 ? -1.035 31.844 14.305 1 95.5 68 PRO B C 1
ATOM 1452 O O . PRO B 1 68 ? -0.977 30.734 14.836 1 95.5 68 PRO B O 1
ATOM 1455 N N . THR B 1 69 ? -1.514 32.062 13.133 1 94.44 69 THR B N 1
ATOM 1456 C CA . THR B 1 69 ? -2.379 31.078 12.508 1 94.44 69 THR B CA 1
ATOM 1457 C C . THR B 1 69 ? -1.611 29.781 12.234 1 94.44 69 THR B C 1
ATOM 1459 O O . THR B 1 69 ? -2.004 28.703 12.703 1 94.44 69 THR B O 1
ATOM 1462 N N . GLY B 1 70 ? -0.497 29.891 11.531 1 96.88 70 GLY B N 1
ATOM 1463 C CA . GLY B 1 70 ? 0.295 28.719 11.188 1 96.88 70 GLY B CA 1
ATOM 1464 C C . GLY B 1 70 ? 0.771 27.953 12.406 1 96.88 70 GLY B C 1
ATOM 1465 O O . GLY B 1 70 ? 0.72 26.719 12.422 1 96.88 70 GLY B O 1
ATOM 1466 N N . LEU B 1 71 ? 1.219 28.703 13.328 1 97.69 71 LEU B N 1
ATOM 1467 C CA . LEU B 1 71 ? 1.761 28.078 14.523 1 97.69 71 LEU B CA 1
ATOM 1468 C C . LEU B 1 71 ? 0.666 27.344 15.305 1 97.69 71 LEU B C 1
ATOM 1470 O O . LEU B 1 71 ? 0.875 26.234 15.781 1 97.69 71 LEU B O 1
ATOM 1474 N N . LEU B 1 72 ? -0.498 27.953 15.461 1 96.88 72 LEU B N 1
ATOM 1475 C CA . LEU B 1 72 ? -1.61 27.344 16.188 1 96.88 72 LEU B CA 1
ATOM 1476 C C . LEU B 1 72 ? -2.133 26.125 15.438 1 96.88 72 LEU B C 1
ATOM 1478 O O . LEU B 1 72 ? -2.414 25.094 16.047 1 96.88 72 LEU B O 1
ATOM 1482 N N . VAL B 1 73 ? -2.246 26.266 14.219 1 97.19 73 VAL B N 1
ATOM 1483 C CA . VAL B 1 73 ? -2.736 25.172 13.383 1 97.19 73 VAL B CA 1
ATOM 1484 C C . VAL B 1 73 ? -1.743 24.016 13.414 1 97.19 73 VAL B C 1
ATOM 1486 O O . VAL B 1 73 ? -2.139 22.859 13.547 1 97.19 73 VAL B O 1
ATOM 1489 N N . TRP B 1 74 ? -0.439 24.328 13.328 1 98.5 74 TRP B N 1
ATOM 1490 C CA . TRP B 1 74 ? 0.606 23.312 13.375 1 98.5 74 TRP B CA 1
ATOM 1491 C C . TRP B 1 74 ? 0.603 22.594 14.711 1 98.5 74 TRP B C 1
ATOM 1493 O O . TRP B 1 74 ? 0.579 21.359 14.758 1 98.5 74 TRP B O 1
ATOM 1503 N N . PHE B 1 75 ? 0.63 23.391 15.719 1 98.25 75 PHE B N 1
ATOM 1504 C CA .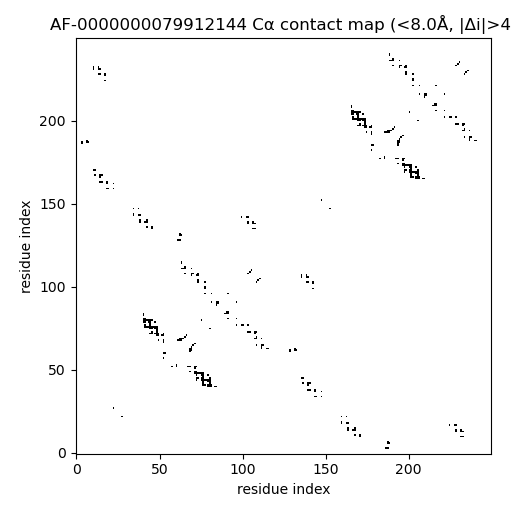 PHE B 1 75 ? 0.679 22.828 17.062 1 98.25 75 PHE B CA 1
ATOM 1505 C C . PHE B 1 75 ? -0.548 21.969 17.328 1 98.25 75 PHE B C 1
ATOM 1507 O O . PHE B 1 75 ? -0.431 20.859 17.859 1 98.25 75 PHE B O 1
ATOM 1514 N N . SER B 1 76 ? -1.709 22.438 16.984 1 97.94 76 SER B N 1
ATOM 1515 C CA . SER B 1 76 ? -2.953 21.703 17.203 1 97.94 76 SER B CA 1
ATOM 1516 C C . SER B 1 76 ? -2.984 20.422 16.375 1 97.94 76 SER B C 1
ATOM 1518 O O . SER B 1 76 ? -3.359 19.359 16.891 1 97.94 76 SER B O 1
ATOM 1520 N N . THR B 1 77 ? -2.584 20.484 15.133 1 98.19 77 THR B N 1
ATOM 1521 C CA . THR B 1 77 ? -2.576 19.312 14.258 1 98.19 77 THR B CA 1
ATOM 1522 C C . THR B 1 77 ? -1.673 18.219 14.828 1 98.19 77 THR B C 1
ATOM 1524 O O . THR B 1 77 ? -2.035 17.047 14.82 1 98.19 77 THR B O 1
ATOM 1527 N N . LEU B 1 78 ? -0.526 18.656 15.359 1 97.62 78 LEU B N 1
ATOM 1528 C CA . LEU B 1 78 ? 0.436 17.703 15.906 1 97.62 78 LEU B CA 1
ATOM 1529 C C . LEU B 1 78 ? -0.05 17.125 17.234 1 97.62 78 LEU B C 1
ATOM 1531 O O . LEU B 1 78 ? -0.174 15.914 17.391 1 97.62 78 LEU B O 1
ATOM 1535 N N . VAL B 1 79 ? -0.391 17.984 18.141 1 96.75 79 VAL B N 1
ATOM 1536 C CA . VAL B 1 79 ? -0.666 17.578 19.516 1 96.75 79 VAL B CA 1
ATOM 1537 C C . VAL B 1 79 ? -1.996 16.844 19.578 1 96.75 79 VAL B C 1
ATOM 1539 O O . VAL B 1 79 ? -2.068 15.727 20.109 1 96.75 79 VAL B O 1
ATOM 1542 N N . VAL B 1 80 ? -3.08 17.422 19.047 1 95.25 80 VAL B N 1
ATOM 1543 C CA . VAL B 1 80 ? -4.387 16.766 19.062 1 95.25 80 VAL B CA 1
ATOM 1544 C C . VAL B 1 80 ? -4.336 15.492 18.234 1 95.25 80 VAL B C 1
ATOM 1546 O O . VAL B 1 80 ? -4.887 14.461 18.625 1 95.25 80 VAL B O 1
ATOM 1549 N N . GLY B 1 81 ? -3.631 15.547 17.016 1 96.12 81 GLY B N 1
ATOM 1550 C CA . GLY B 1 81 ? -3.451 14.359 16.203 1 96.12 81 GLY B CA 1
ATOM 1551 C C . GLY B 1 81 ? -2.768 13.219 16.938 1 96.12 81 GLY B C 1
ATOM 1552 O O . GLY B 1 81 ? -3.227 12.078 16.891 1 96.12 81 GLY B O 1
ATOM 1553 N N . MET B 1 82 ? -1.773 13.547 17.672 1 95.69 82 MET B N 1
ATOM 1554 C CA . MET B 1 82 ? -1.032 12.539 18.422 1 95.69 82 MET B CA 1
ATOM 1555 C C . MET B 1 82 ? -1.875 11.984 19.562 1 95.69 82 MET B C 1
ATOM 1557 O O . MET B 1 82 ? -1.874 10.773 19.812 1 95.69 82 MET B O 1
ATOM 1561 N N . LEU B 1 83 ? -2.582 12.82 20.266 1 93.75 83 LEU B N 1
ATOM 1562 C CA . LEU B 1 83 ? -3.436 12.367 21.359 1 93.75 83 LEU B CA 1
ATOM 1563 C C . LEU B 1 83 ? -4.535 11.445 20.844 1 93.75 83 LEU B C 1
ATOM 1565 O O . LEU B 1 83 ? -4.836 10.43 21.469 1 93.75 83 LEU B O 1
ATOM 1569 N N . LEU B 1 84 ? -5.074 11.75 19.703 1 91.75 84 LEU B N 1
ATOM 1570 C CA . LEU B 1 84 ? -6.148 10.938 19.141 1 91.75 84 LEU B CA 1
ATOM 1571 C C . LEU B 1 84 ? -5.613 9.602 18.641 1 91.75 84 LEU B C 1
ATOM 1573 O O . LEU B 1 84 ? -6.309 8.586 18.703 1 91.75 84 LEU B O 1
ATOM 1577 N N . ARG B 1 85 ? -4.336 9.664 18.172 1 93.06 85 ARG B N 1
ATOM 1578 C CA . ARG B 1 85 ? -3.715 8.391 17.812 1 93.06 85 ARG B CA 1
ATOM 1579 C C . ARG B 1 85 ? -3.602 7.473 19.016 1 93.06 85 ARG B C 1
ATOM 1581 O O . ARG B 1 85 ? -3.898 6.281 18.938 1 93.06 85 ARG B O 1
ATOM 1588 N N . VAL B 1 86 ? -3.223 8.039 20.141 1 89.38 86 VAL B N 1
ATOM 1589 C CA . VAL B 1 86 ? -3.037 7.258 21.344 1 89.38 86 VAL B CA 1
ATOM 1590 C C . VAL B 1 86 ? -4.383 6.723 21.828 1 89.38 86 VAL B C 1
ATOM 1592 O O . VAL B 1 86 ? -4.516 5.531 22.125 1 89.38 86 VAL B O 1
ATOM 1595 N N . VAL B 1 87 ? -5.387 7.527 21.797 1 89.94 87 VAL B N 1
ATOM 1596 C CA . VAL B 1 87 ? -6.684 7.16 22.359 1 89.94 87 VAL B CA 1
ATOM 1597 C C . VAL B 1 87 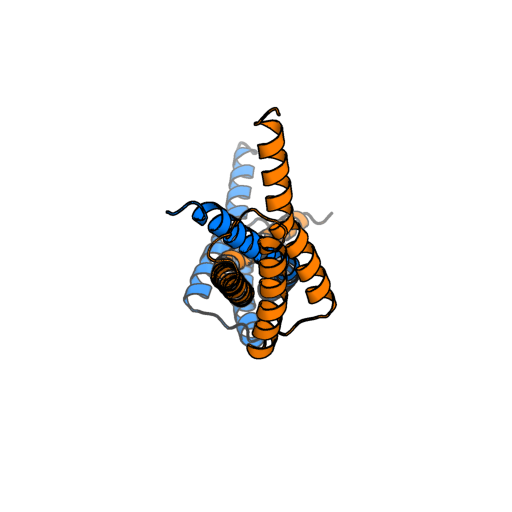? -7.383 6.164 21.438 1 89.94 87 VAL B C 1
ATOM 1599 O O . VAL B 1 87 ? -8.188 5.348 21.891 1 89.94 87 VAL B O 1
ATOM 1602 N N . SER B 1 88 ? -7.043 6.215 20.188 1 88.5 88 SER B N 1
ATOM 1603 C CA . SER B 1 88 ? -7.664 5.309 19.234 1 88.5 88 SER B CA 1
ATOM 1604 C C . SER B 1 88 ? -6.863 4.02 19.078 1 88.5 88 SER B C 1
ATOM 1606 O O . SER B 1 88 ? -7.16 3.189 18.219 1 88.5 88 SER B O 1
ATOM 1608 N N . GLY B 1 89 ? -5.762 3.928 19.812 1 89.12 89 GLY B N 1
ATOM 1609 C CA . GLY B 1 89 ? -5.02 2.68 19.844 1 89.12 89 GLY B CA 1
ATOM 1610 C C . GLY B 1 89 ? -3.977 2.576 18.75 1 89.12 89 GLY B C 1
ATOM 1611 O O . GLY B 1 89 ? -3.439 1.495 18.5 1 89.12 89 GLY B O 1
ATOM 1612 N N . GLN B 1 90 ? -3.727 3.643 18.031 1 83.38 90 GLN B N 1
ATOM 1613 C CA . GLN B 1 90 ? -2.77 3.611 16.922 1 83.38 90 GLN B CA 1
ATOM 1614 C C . GLN B 1 90 ? -1.342 3.795 17.422 1 83.38 90 GLN B C 1
ATOM 1616 O O . GLN B 1 90 ? -0.384 3.436 16.734 1 83.38 90 GLN B O 1
ATOM 1621 N N . GLY B 1 91 ? -1.158 4.285 18.641 1 83.69 91 GLY B N 1
ATOM 1622 C CA . GLY B 1 91 ? 0.154 4.496 19.234 1 83.69 91 GLY B CA 1
ATOM 1623 C C . GLY B 1 91 ? 0.935 5.609 18.562 1 83.69 91 GLY B C 1
ATOM 1624 O O . GLY B 1 91 ? 0.508 6.148 17.547 1 83.69 91 GLY B O 1
ATOM 1625 N N . THR B 1 92 ? 1.951 6.098 19.25 1 83.62 92 THR B N 1
ATOM 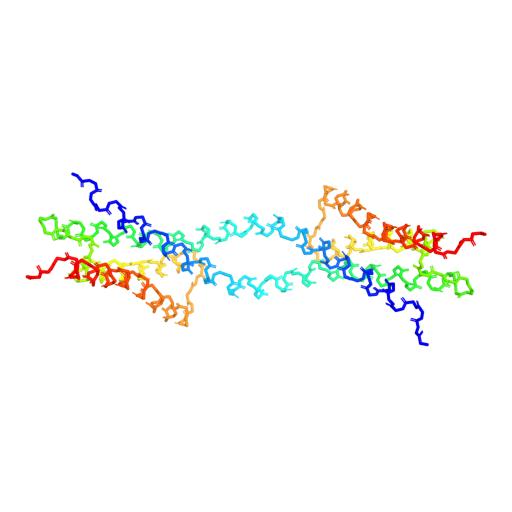1626 C CA . THR B 1 92 ? 2.867 7.105 18.719 1 83.62 92 THR B CA 1
ATOM 1627 C C . THR B 1 92 ? 4.305 6.801 19.141 1 83.62 92 THR B C 1
ATOM 1629 O O . THR B 1 92 ? 4.562 6.492 20.297 1 83.62 92 THR B O 1
ATOM 1632 N N . ALA B 1 93 ? 5.16 6.449 18.219 1 85.31 93 ALA B N 1
ATOM 1633 C CA . ALA B 1 93 ? 6.594 6.383 18.5 1 85.31 93 ALA B CA 1
ATOM 1634 C C . ALA B 1 93 ? 7.207 7.781 18.562 1 85.31 93 ALA B C 1
ATOM 1636 O O . ALA B 1 93 ? 6.734 8.703 17.891 1 85.31 93 ALA B O 1
ATOM 1637 N N . PHE B 1 94 ? 8.227 7.922 19.5 1 88.69 94 PHE B N 1
ATOM 1638 C CA . PHE B 1 94 ? 8.898 9.211 19.625 1 88.69 94 PHE B CA 1
ATOM 1639 C C . PHE B 1 94 ? 9.438 9.688 18.297 1 88.69 94 PHE B C 1
ATOM 1641 O O . PHE B 1 94 ? 9.352 10.875 17.969 1 88.69 94 PHE B O 1
ATOM 1648 N N . SER B 1 95 ? 9.961 8.734 17.5 1 88.56 95 SER B N 1
ATOM 1649 C CA . SER B 1 95 ? 10.469 9.086 16.172 1 88.56 95 SER B CA 1
ATOM 1650 C C . SER B 1 95 ? 9.352 9.602 15.273 1 88.56 95 SER B C 1
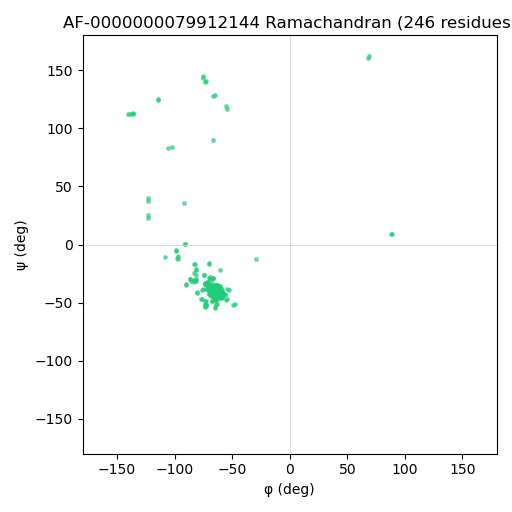ATOM 1652 O O . SER B 1 95 ? 9.57 10.508 14.469 1 88.56 95 SER B O 1
ATOM 1654 N N . PHE B 1 96 ? 8.125 9.039 15.438 1 90.44 96 PHE B N 1
ATOM 1655 C CA . PHE B 1 96 ? 6.992 9.492 14.641 1 90.44 96 PHE B CA 1
ATOM 1656 C C . PHE B 1 96 ? 6.57 10.898 15.055 1 90.44 96 PHE B C 1
ATOM 1658 O O . PHE B 1 96 ? 6.211 11.719 14.203 1 90.44 96 PHE B O 1
ATOM 1665 N N . ILE B 1 97 ? 6.676 11.172 16.297 1 93.62 97 ILE B N 1
ATOM 1666 C CA . ILE B 1 97 ? 6.324 12.5 16.781 1 93.62 97 ILE B CA 1
ATOM 1667 C C . ILE B 1 97 ? 7.281 13.531 16.203 1 93.62 97 ILE B C 1
ATOM 1669 O O . ILE B 1 97 ? 6.855 14.594 15.742 1 93.62 97 ILE B O 1
ATOM 1673 N N . LEU B 1 98 ? 8.531 13.18 16.156 1 93.31 98 LEU B N 1
ATOM 1674 C CA . LEU B 1 98 ? 9.547 14.078 15.633 1 93.31 98 LEU B CA 1
ATOM 1675 C C . LEU B 1 98 ? 9.359 14.289 14.133 1 93.31 98 LEU B C 1
ATOM 1677 O O . LEU B 1 98 ? 9.383 15.43 13.656 1 93.31 98 LEU B O 1
ATOM 1681 N N . VAL B 1 99 ? 9.203 13.188 13.406 1 92.44 99 VAL B N 1
ATOM 1682 C CA . VAL B 1 99 ? 9.047 13.273 11.961 1 92.44 99 VAL B CA 1
ATOM 1683 C C . VAL B 1 99 ? 7.762 14.031 11.625 1 92.44 99 VAL B C 1
ATOM 1685 O O . VAL B 1 99 ? 7.766 14.922 10.773 1 92.44 99 VAL B O 1
ATOM 1688 N N . ALA B 1 100 ? 6.633 13.664 12.312 1 94.5 100 ALA B N 1
ATOM 1689 C CA . ALA B 1 100 ? 5.355 14.328 12.078 1 94.5 100 ALA B CA 1
ATOM 1690 C C . ALA B 1 100 ? 5.453 15.82 12.391 1 94.5 100 ALA B C 1
ATOM 1692 O O . ALA B 1 100 ? 4.973 16.656 11.617 1 94.5 100 ALA B O 1
ATOM 1693 N N . GLY B 1 101 ? 6.09 16.141 13.547 1 97.12 101 GLY B N 1
ATOM 1694 C CA . GLY B 1 101 ? 6.262 17.531 13.922 1 97.12 101 GLY B CA 1
ATOM 1695 C C . GLY B 1 101 ? 7.035 18.344 12.898 1 97.12 101 GLY B C 1
ATOM 1696 O O . GLY B 1 101 ? 6.648 19.453 12.555 1 97.12 101 GLY B O 1
ATOM 1697 N N . THR B 1 102 ? 8.031 17.734 12.352 1 96.31 102 THR B N 1
ATOM 1698 C CA . THR B 1 102 ? 8.906 18.438 11.422 1 96.31 102 THR B CA 1
ATOM 1699 C C . THR B 1 102 ? 8.234 18.578 10.055 1 96.31 102 THR B C 1
ATOM 1701 O O . THR B 1 102 ? 8.203 19.672 9.477 1 96.31 102 THR B O 1
ATOM 1704 N N . VAL B 1 103 ? 7.668 17.531 9.539 1 94.62 103 VAL B N 1
ATOM 1705 C CA . VAL B 1 103 ? 7.086 17.547 8.203 1 94.62 103 VAL B CA 1
ATOM 1706 C C . VAL B 1 103 ? 5.84 18.422 8.195 1 94.62 103 VAL B C 1
ATOM 1708 O O . VAL B 1 103 ? 5.645 19.219 7.273 1 94.62 103 VAL B O 1
ATOM 1711 N N . LEU B 1 104 ? 4.996 18.312 9.258 1 97.56 104 LEU B N 1
ATOM 1712 C CA . LEU B 1 104 ? 3.812 19.156 9.352 1 97.56 104 LEU B CA 1
ATOM 1713 C C . LEU B 1 104 ? 4.203 20.625 9.453 1 97.56 104 LEU B C 1
ATOM 1715 O O . LEU B 1 104 ? 3.514 21.5 8.914 1 97.56 104 LEU B O 1
ATOM 1719 N N . ALA B 1 105 ? 5.34 20.938 10.141 1 97.75 105 ALA B N 1
ATOM 1720 C CA . ALA B 1 105 ? 5.82 22.328 10.219 1 97.75 105 ALA B CA 1
ATOM 1721 C C . ALA B 1 105 ? 6.215 22.844 8.836 1 97.75 105 ALA B C 1
ATOM 1723 O O . ALA B 1 105 ? 5.805 23.938 8.438 1 97.75 105 ALA B O 1
ATOM 1724 N N . VAL B 1 106 ? 6.988 22.016 8.133 1 96.06 106 VAL B N 1
ATOM 1725 C CA . VAL B 1 106 ? 7.426 22.406 6.793 1 96.06 106 VAL B CA 1
ATOM 1726 C C . VAL B 1 106 ? 6.215 22.609 5.891 1 96.06 106 VAL B C 1
ATOM 1728 O O . VAL B 1 106 ? 6.164 23.562 5.121 1 96.06 106 VAL B O 1
ATOM 1731 N N . PHE B 1 107 ? 5.227 21.75 6.035 1 95.88 107 PHE B N 1
ATOM 1732 C CA . PHE B 1 107 ? 4.059 21.797 5.168 1 95.88 107 PHE B CA 1
ATOM 1733 C C . PHE B 1 107 ? 3.166 22.984 5.535 1 95.88 107 PHE B C 1
ATOM 1735 O O . PHE B 1 107 ? 2.891 23.844 4.695 1 95.88 107 PHE B O 1
ATOM 1742 N N . LEU B 1 108 ? 2.756 23.109 6.867 1 97.25 108 LEU B N 1
ATOM 1743 C CA . LEU B 1 108 ? 1.716 24.047 7.273 1 97.25 108 LEU B CA 1
ATOM 1744 C C . LEU B 1 108 ? 2.285 25.453 7.441 1 97.25 108 LEU B C 1
ATOM 1746 O O . LEU B 1 108 ? 1.596 26.453 7.176 1 97.25 108 LEU B O 1
ATOM 1750 N N . LEU B 1 109 ? 3.516 25.594 7.824 1 97.19 109 LEU B N 1
ATOM 1751 C CA . LEU B 1 109 ? 4.152 26.906 7.922 1 97.19 109 LEU B CA 1
ATOM 1752 C C . LEU B 1 109 ? 4.824 27.281 6.605 1 97.19 109 LEU B C 1
ATOM 1754 O O . LEU B 1 109 ? 4.824 28.453 6.219 1 97.19 109 LEU B O 1
ATOM 1758 N N . GLY B 1 110 ? 5.34 26.297 5.938 1 93.06 110 GLY B N 1
ATOM 1759 C CA . GLY B 1 110 ? 6.094 26.531 4.715 1 93.06 110 GLY B CA 1
ATOM 1760 C C . GLY B 1 110 ? 5.266 27.156 3.607 1 93.06 110 GLY B C 1
ATOM 1761 O O . GLY B 1 110 ? 5.719 28.078 2.939 1 93.06 110 GLY B O 1
ATOM 1762 N N . TRP B 1 111 ? 4.074 26.562 3.447 1 92.19 111 TRP B N 1
ATOM 1763 C CA . TRP B 1 111 ? 3.289 27.125 2.352 1 92.19 111 TRP B CA 1
ATOM 1764 C C . TRP B 1 111 ? 2.877 28.562 2.654 1 92.19 111 TRP B C 1
ATOM 1766 O O . TRP B 1 111 ? 2.725 29.375 1.742 1 92.19 111 TRP B O 1
ATOM 1776 N N . ARG B 1 112 ? 2.721 28.938 3.898 1 94.75 112 ARG B N 1
ATOM 1777 C CA . ARG B 1 112 ? 2.404 30.312 4.281 1 94.75 112 ARG B CA 1
ATOM 1778 C C . ARG B 1 112 ? 3.59 31.25 4.031 1 94.75 112 ARG B C 1
ATOM 1780 O O . ARG B 1 112 ? 3.412 32.375 3.607 1 94.75 112 ARG B O 1
ATOM 1787 N N . ALA B 1 113 ? 4.758 30.734 4.328 1 92.5 113 ALA B N 1
ATOM 1788 C CA . ALA B 1 113 ? 5.965 31.5 4.055 1 92.5 113 ALA B CA 1
ATOM 1789 C C . ALA B 1 113 ? 6.113 31.781 2.562 1 92.5 113 ALA B C 1
ATOM 1791 O O . ALA B 1 113 ? 6.441 32.906 2.164 1 92.5 113 ALA B O 1
ATOM 1792 N N . VAL B 1 114 ? 5.871 30.797 1.772 1 87.88 114 VAL B N 1
ATOM 1793 C CA . VAL B 1 114 ? 5.973 30.922 0.323 1 87.88 114 VAL B CA 1
ATOM 1794 C C . VAL B 1 114 ? 4.922 31.922 -0.181 1 87.88 114 VAL B C 1
ATOM 1796 O O . VAL B 1 114 ? 5.219 32.781 -1.014 1 87.88 114 VAL B O 1
ATOM 1799 N N . ALA B 1 115 ? 3.746 31.781 0.336 1 86.38 115 ALA B N 1
ATOM 1800 C CA . ALA B 1 115 ? 2.66 32.688 -0.064 1 86.38 115 ALA B CA 1
ATOM 1801 C C . ALA B 1 115 ? 2.99 34.125 0.267 1 86.38 115 ALA B C 1
ATOM 1803 O O . ALA B 1 115 ? 2.73 35.031 -0.534 1 86.38 115 ALA B O 1
ATOM 1804 N N . ARG B 1 116 ? 3.551 34.344 1.41 1 87.38 116 ARG B N 1
ATOM 1805 C CA . ARG B 1 116 ? 3.939 35.688 1.818 1 87.38 116 ARG B CA 1
ATOM 1806 C C . ARG B 1 116 ? 5.059 36.25 0.934 1 87.38 116 ARG B C 1
ATOM 1808 O O . ARG B 1 116 ? 5.066 37.406 0.583 1 87.38 116 ARG B O 1
ATOM 1815 N N . ALA B 1 117 ? 5.93 35.375 0.57 1 85.75 117 ALA B N 1
ATOM 1816 C CA . ALA B 1 117 ? 7.062 35.781 -0.262 1 85.75 117 ALA B CA 1
ATOM 1817 C C . ALA B 1 117 ? 6.602 36.156 -1.665 1 85.75 117 ALA B C 1
ATOM 1819 O O . ALA B 1 117 ? 7.109 37.125 -2.252 1 85.75 117 ALA B O 1
ATOM 1820 N N . VAL B 1 118 ? 5.594 35.5 -2.104 1 83.5 118 VAL B N 1
ATOM 1821 C CA . VAL B 1 118 ? 5.082 35.75 -3.447 1 83.5 118 VAL B CA 1
ATOM 1822 C C . VAL B 1 118 ? 4.285 37.031 -3.471 1 83.5 118 VAL B C 1
ATOM 1824 O O . VAL B 1 118 ? 4.375 37.812 -4.426 1 83.5 118 VAL B O 1
ATOM 1827 N N . THR B 1 119 ? 3.529 37.312 -2.469 1 79.56 119 THR B N 1
ATOM 1828 C CA . THR B 1 119 ? 2.736 38.531 -2.385 1 79.56 119 THR B CA 1
ATOM 1829 C C . THR B 1 119 ? 3.641 39.781 -2.25 1 79.56 119 THR B C 1
ATOM 1831 O O . THR B 1 119 ? 3.338 40.844 -2.791 1 79.56 119 THR B O 1
ATOM 1834 N N . LYS B 1 120 ? 4.746 39.688 -1.575 1 82.69 120 LYS B N 1
ATOM 1835 C CA . LYS B 1 120 ? 5.684 40.781 -1.4 1 82.69 120 LYS B CA 1
ATOM 1836 C C . LYS B 1 120 ? 6.371 41.156 -2.717 1 82.69 120 LYS B C 1
ATOM 1838 O O . LYS B 1 120 ? 6.637 42.312 -2.992 1 82.69 120 LYS B O 1
ATOM 1843 N N . VAL B 1 121 ? 6.492 40.125 -3.537 1 74.44 121 VAL B N 1
ATOM 1844 C CA . VAL B 1 121 ? 7.176 40.375 -4.805 1 74.44 121 VAL B CA 1
ATOM 1845 C C . VAL B 1 121 ? 6.207 41 -5.809 1 74.44 121 VAL B C 1
ATOM 1847 O O . VAL B 1 121 ? 6.621 41.75 -6.68 1 74.44 121 VAL B O 1
ATOM 1850 N N . ARG B 1 122 ? 5.031 40.688 -5.68 1 73.94 122 ARG B N 1
ATOM 1851 C CA . ARG B 1 122 ? 4.055 41.188 -6.645 1 73.94 122 ARG B CA 1
ATOM 1852 C C . ARG B 1 122 ? 3.594 42.594 -6.281 1 73.94 122 ARG B C 1
ATOM 1854 O O . ARG B 1 122 ? 2.988 43.281 -7.102 1 73.94 122 ARG B O 1
ATOM 1861 N N . THR B 1 123 ? 3.666 42.969 -5.109 1 63.75 123 THR B N 1
ATOM 1862 C CA . THR B 1 123 ? 3.318 44.312 -4.734 1 63.75 123 THR B CA 1
ATOM 1863 C C . THR B 1 123 ? 4.574 45.125 -4.434 1 63.75 123 THR B C 1
ATOM 1865 O O . THR B 1 123 ? 5.121 45.062 -3.33 1 63.75 123 THR B O 1
ATOM 1868 N N . PRO B 1 124 ? 5.133 45.625 -5.652 1 60.47 124 PRO B N 1
ATOM 1869 C CA . PRO B 1 124 ? 6.285 46.5 -5.359 1 60.47 124 PRO B CA 1
ATOM 1870 C C . PRO B 1 124 ? 5.949 47.625 -4.398 1 60.47 124 PRO B C 1
ATOM 1872 O O . PRO B 1 124 ? 4.824 48.156 -4.41 1 60.47 124 PRO B O 1
ATOM 1875 N N . SER B 1 125 ? 6.633 47.594 -3.195 1 49.84 125 SER B N 1
ATOM 1876 C CA . SER B 1 125 ? 6.504 48.875 -2.49 1 49.84 125 SER B CA 1
ATOM 1877 C C . SER B 1 125 ? 6.664 50.031 -3.443 1 49.84 125 SER B C 1
ATOM 1879 O O . SER B 1 125 ? 7.418 49.969 -4.414 1 49.84 125 SER B O 1
#

Foldseek 3Di:
DCVCVVVVVVVVVVVVVVVVVVVCVVVVVVVVVVCCVLCVQLVVLLVVLQVVQCVVQVVNDDCLDCPPNLVSSLVSSLPSSQVVCVVVPVHDDPVNSVVSSVVSSCVSNVVSVVVVVVVCVVDDD/DPPCVVVVVVVVVVVVVVVVVVCCVVVVVVVVVVCCVLCVQLVVLLVVLQVVQCVVQVVNRDCLDCPPNLVSSLVSSLPSSQVVCVVVPVHDDPVNSVVSSVVSSCVSNVVSVVVVVVVCVVDPD

InterPro domains:
  IPR021414 Protein of unknown function DUF3054 [PF11255] (8-115)

Solvent-accessible surface area (backbone atoms only — not comparable to full-atom values): 12931 Å² total; per-residue (Å²): 133,84,76,49,53,65,54,52,52,52,49,53,51,47,51,45,48,51,37,48,53,57,42,45,63,50,40,49,58,48,46,53,52,49,41,51,63,60,27,47,32,36,52,50,9,35,50,50,14,51,52,49,43,46,69,72,30,61,93,73,59,49,76,58,33,47,78,62,36,19,51,44,27,37,51,28,20,47,53,47,13,50,51,42,24,46,76,68,69,68,54,80,52,75,68,51,50,52,50,50,49,50,52,45,40,53,50,50,34,39,55,26,52,50,52,51,53,51,53,55,66,70,48,73,125,129,73,87,47,52,66,54,50,52,52,49,53,52,46,50,45,48,51,38,49,53,55,43,45,63,50,40,48,57,48,46,52,53,48,41,51,63,60,27,48,31,36,51,50,10,36,50,51,15,51,52,49,41,45,70,74,30,60,93,73,60,49,76,59,34,47,78,64,36,21,53,43,26,38,50,28,20,46,53,47,13,49,52,42,24,47,75,70,68,69,54,79,52,73,67,51,52,51,51,49,49,49,52,44,42,53,50,52,35,39,54,26,52,52,53,51,54,52,53,54,65,70,47,73,127

Radius of gyration: 27.75 Å; Cα contacts (8 Å, |Δi|>4): 239; chains: 2; bounding box: 40×87×65 Å

Secondary structure (DSSP, 8-state):
--SSHHHHHHHHHHHHHHHHHHHHHHHHHHHHHHHHHHHHHHHHHHHHHHHHHHHHSGGG--TT-IIIIIHHHHHHHHHHHHHHHHHTT----HHHHHHHHHHHHHHHHHHHHHHHHHHHHHS--/--TTHHHHHHHHHHHHHHHHHHHHHHHHHHHHHHHHHHHHHHHHHHHHHHHHHHHHSGGG--TT-IIIIIHHHHHHHHHHHHHHHHHTT----HHHHHHHHHHHHHHHHHHHHHHHHHHHHHS--

Nearest PDB structures (foldseek):
  8x61-assembly1_D  TM=4.335E-01  e=5.750E-01  Escherichia coli K-12
  1qm2-assembly1_A  TM=6.711E-01  e=4.395E+00  Homo sapiens
  2a79-assembly1_B  TM=2.481E-01  e=2.574E+00  Rattus norvegicus
  8x61-assembly1_D  TM=4.797E-01  e=7.504E-01  Escherichia coli K-12
  1qm2-assembly1_A  TM=7.277E-01  e=5.538E+00  Homo sapiens